Protein AF-A0A146L3D7-F1 (afdb_monomer)

Solvent-accessible surface area (backbone atoms only — not comparable to full-atom values): 12538 Å² total; per-residue (Å²): 137,86,84,82,80,81,79,82,79,81,80,80,75,77,79,78,69,80,59,59,41,45,72,49,54,56,50,56,47,41,48,50,40,47,76,72,67,46,58,75,95,46,38,30,42,53,38,38,43,19,44,72,60,30,64,29,16,21,40,31,68,50,73,70,43,99,85,65,38,37,24,30,5,30,74,41,49,42,20,70,51,34,17,34,76,81,8,55,73,58,73,42,48,43,72,59,26,24,14,59,61,52,65,60,39,51,56,37,51,54,51,52,26,50,57,32,22,75,75,68,76,46,24,62,71,73,41,82,57,26,72,87,70,34,68,64,91,29,64,77,48,45,60,92,44,86,65,78,68,88,78,82,79,82,88,86,81,82,88,82,94,73,95,73,85,81,80,82,84,77,81,82,77,93,73,70,80,81,74,72,82,84,65,85,90,61,91,76,84,69,76,70,68,67,61,66,72,59,72,77,76,122

InterPro domains:
  IPR001916 Glycoside hydrolase, family 22 [PF00062] (23-145)
  IPR001916 Glycoside hydrolase, family 22 [PR00135] (24-34)
  IPR001916 Glycoside hydrolase, family 22 [PR00135] (41-50)
  IPR001916 Glycoside hydrolase, family 22 [PR00135] (69-85)
  IPR001916 Glycoside hydrolase, family 22 [PR00135] (123-134)
  IPR001916 Glycoside hydrolase, family 22 [PS51348] (22-148)
  IPR001916 Glycoside hydrolase, family 22 [PTHR11407] (7-147)
  IPR001916 Glycoside hydrolase, family 22 [SM00263] (22-146)
  IPR019799 Glycoside hydrolase family 22 domain [PS00128] (90-108)
  IPR023346 Lysozyme-like domain superfamily [SSF53955] (21-145)

Sequence (202 aa):
MRRSLTVVLALWATVLAPALGRVMDHCDVASTLLRLGAPRNQVSVWVCIAKWESSYNTGAVGPPNSDGSRDHGLFQINDRYWCSPPGTGCGVSCRSLEGDDIAPQWKCAKRVYKATKLQVGNGFKAWTTYAPHCAGDTSSYVAGCRLSTSDDDVQSSNAITQDIPVPVYGQWTAYGPPVPFVYPWNRSHFWTIHQILLNKRK

pLDDT: mean 77.85, std 24.36, range [27.19, 98.81]

Foldseek 3Di:
DDDDDDDPPPPPPPPPDQQAKDADALLRQLQVCVVLPNDNVCSLLLSQQLCLQAVRIQQDWFDQFPVRWIFGGSNRHTCPDQADVVHPQLPHHRSVSRGHDCNSVSSRLVSQLVVVCVVPVGSSVLRPSCVVTRVDDRVVSCPPHCNDDPPPPDDDDDDDDDDDDDDDDDDDDPDDPPRPDSDPDDPPRPPGPVVVVVVVPD

Organism: Lygus hesperus (NCBI:txid30085)

Secondary structure (DSSP, 8-state):
----------------------BPPHHHHHHHHHHTT--HHHHHHHHHHHHHHHTTBTT-BPPPPTTS--EETTTTEETTTTSBTT--TTSSBGGGGSSS--HHHHHHHHHHHHHHHHHHS-GGGGSTTIIIIISS--GGGGTT-----TTSS-----------PPP------S-SPPPP------TT--SSSTTTSSTT--

Nearest PDB structures (foldseek):
  6ul3-assembly1_A  TM=9.289E-01  e=8.194E-10  Penaeus vannamei
  3cb7-assembly2_B  TM=8.978E-01  e=1.101E-09  unclassified
  1iiz-assembly1_A  TM=9.341E-01  e=1.987E-09  Antheraea mylitta
  2fbd-assembly1_A  TM=8.938E-01  e=3.381E-09  Musca domestica
  5xuw-assembly2_B  TM=8.883E-01  e=6.103E-09  Equus asinus

Mean predicted aligned error: 13.7 Å

Radius of gyration: 22.24 Å; Cα contacts (8 Å, |Δi|>4): 248; chains: 1; bounding box: 79×52×58 Å

Structure (mmCIF, N/CA/C/O backbone):
data_AF-A0A146L3D7-F1
#
_entry.id   AF-A0A146L3D7-F1
#
loop_
_atom_site.group_PDB
_atom_site.id
_atom_site.type_symbol
_atom_site.label_atom_id
_atom_site.label_alt_id
_atom_site.label_comp_id
_atom_site.label_asym_id
_atom_site.label_entity_id
_atom_site.label_seq_id
_atom_site.pdbx_PDB_ins_code
_atom_site.Cartn_x
_atom_site.Cartn_y
_atom_site.Cartn_z
_atom_site.occupancy
_atom_site.B_iso_or_equiv
_atom_site.auth_seq_id
_atom_site.auth_comp_id
_atom_site.auth_asym_id
_atom_site.auth_atom_id
_atom_site.pdbx_PDB_model_num
ATOM 1 N N . MET A 1 1 ? -56.862 -33.425 21.160 1.00 41.56 1 MET A N 1
ATOM 2 C CA . MET A 1 1 ? -55.912 -33.592 20.036 1.00 41.56 1 MET A CA 1
ATOM 3 C C . MET A 1 1 ? -54.988 -32.376 20.003 1.00 41.56 1 MET A C 1
ATOM 5 O O . MET A 1 1 ? -55.450 -31.291 19.681 1.00 41.56 1 MET A O 1
ATOM 9 N N . ARG A 1 2 ? -53.731 -32.513 20.451 1.00 52.34 2 ARG A N 1
ATOM 10 C CA . ARG A 1 2 ? -52.742 -31.419 20.493 1.00 52.34 2 ARG A CA 1
ATOM 11 C C . ARG A 1 2 ? -52.000 -31.371 19.155 1.00 52.34 2 ARG A C 1
ATOM 13 O O . ARG A 1 2 ? -51.317 -32.327 18.809 1.00 52.34 2 ARG A O 1
ATOM 20 N N . ARG A 1 3 ? -52.153 -30.279 18.403 1.00 56.41 3 ARG A N 1
ATOM 21 C CA . ARG A 1 3 ? -51.335 -29.986 17.219 1.00 56.41 3 ARG A CA 1
ATOM 22 C C . ARG A 1 3 ? -50.027 -29.360 17.702 1.00 56.41 3 ARG A C 1
ATOM 24 O O . ARG A 1 3 ? -50.002 -28.175 18.016 1.00 56.41 3 ARG A O 1
ATOM 31 N N . SER A 1 4 ? -48.972 -30.159 17.824 1.00 57.44 4 SER A N 1
ATOM 32 C CA . SER A 1 4 ? -47.628 -29.637 18.089 1.00 57.44 4 SER A CA 1
ATOM 33 C C . SER A 1 4 ? -47.076 -29.007 16.812 1.00 57.44 4 SER A C 1
ATOM 35 O O . SER A 1 4 ? -46.728 -29.717 15.874 1.0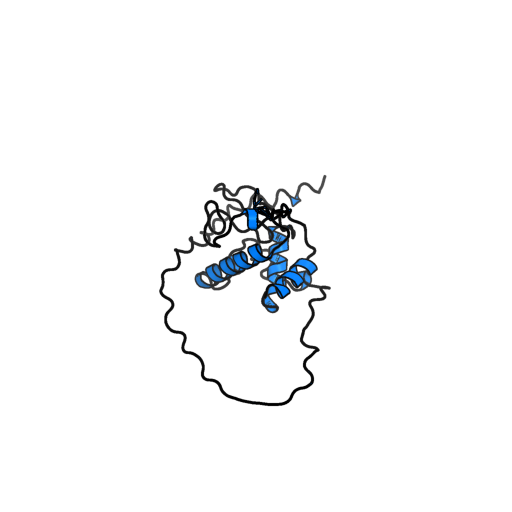0 57.44 4 SER A O 1
ATOM 37 N N . LEU A 1 5 ? -47.017 -27.674 16.775 1.00 59.84 5 LEU A N 1
ATOM 38 C CA . LEU A 1 5 ? -46.201 -26.929 15.818 1.00 59.84 5 LEU A CA 1
ATOM 39 C C . LEU A 1 5 ? -44.744 -26.974 16.289 1.00 59.84 5 LEU A C 1
ATOM 41 O O . LEU A 1 5 ? -44.366 -26.274 17.225 1.00 59.84 5 LEU A O 1
ATOM 45 N N . THR A 1 6 ? -43.918 -27.794 15.649 1.00 54.94 6 THR A N 1
ATOM 46 C CA . THR A 1 6 ? -42.460 -27.717 15.775 1.00 54.94 6 THR A CA 1
ATOM 47 C C . THR A 1 6 ? -41.948 -26.580 14.893 1.00 54.94 6 THR A C 1
ATOM 49 O O . THR A 1 6 ? -41.799 -26.720 13.683 1.00 54.94 6 THR A O 1
ATOM 52 N N . VAL A 1 7 ? -41.691 -25.426 15.508 1.00 59.38 7 VAL A N 1
ATOM 53 C CA . VAL A 1 7 ? -40.945 -24.322 14.893 1.00 59.38 7 VAL A CA 1
ATOM 54 C C . VAL A 1 7 ? -39.470 -24.730 14.844 1.00 59.38 7 VAL A C 1
ATOM 56 O O . VAL A 1 7 ? -38.793 -24.748 15.870 1.00 59.38 7 VAL A O 1
ATOM 59 N N . VAL A 1 8 ? -38.968 -25.096 13.663 1.00 62.47 8 VAL A N 1
ATOM 60 C CA . VAL A 1 8 ? -37.538 -25.367 13.444 1.00 62.47 8 VAL A CA 1
ATOM 61 C C . VAL A 1 8 ? -36.818 -24.025 13.287 1.00 62.47 8 VAL A C 1
ATOM 63 O O . VAL A 1 8 ? -36.724 -23.473 12.194 1.00 62.47 8 VAL A O 1
ATOM 66 N N . LEU A 1 9 ? -36.337 -23.469 14.400 1.00 59.34 9 LEU A N 1
ATOM 67 C CA . LEU A 1 9 ? -35.412 -22.333 14.410 1.00 59.34 9 LEU A CA 1
ATOM 68 C C . LEU A 1 9 ? -34.013 -22.829 14.014 1.00 59.34 9 LEU A C 1
ATOM 70 O O . LEU A 1 9 ? -33.226 -23.250 14.859 1.00 59.34 9 LEU A O 1
ATOM 74 N N . ALA A 1 10 ? -33.703 -22.796 12.719 1.00 62.50 10 ALA A N 1
ATOM 75 C CA . ALA A 1 10 ? -32.344 -23.005 12.229 1.00 62.50 10 ALA A CA 1
ATOM 76 C C . ALA A 1 10 ? -31.504 -21.739 12.486 1.00 62.50 10 ALA A C 1
ATOM 78 O O . ALA A 1 10 ? -31.469 -20.818 11.671 1.00 62.50 10 ALA A O 1
ATOM 79 N N . LEU A 1 11 ? -30.841 -21.684 13.644 1.00 60.62 11 LEU A N 1
ATOM 80 C CA . LEU A 1 11 ? -29.784 -20.714 13.942 1.00 60.62 11 LEU A CA 1
ATOM 81 C C . LEU A 1 11 ? -28.560 -21.032 13.070 1.00 60.62 11 LEU A C 1
ATOM 83 O O . LEU A 1 11 ? -27.713 -21.845 13.434 1.00 60.62 11 LEU A O 1
ATOM 87 N N . TRP A 1 12 ? -28.463 -20.388 11.907 1.00 65.56 12 TRP A N 1
ATOM 88 C CA . TRP A 1 12 ? -27.222 -20.340 11.135 1.00 65.56 12 TRP A CA 1
ATOM 89 C C . TRP A 1 12 ? -26.223 -19.443 11.870 1.00 65.56 12 TRP A C 1
ATOM 91 O O . TRP A 1 12 ? -26.150 -18.239 11.640 1.00 65.56 12 TRP A O 1
ATOM 101 N N . ALA A 1 13 ? -25.466 -20.025 12.798 1.00 63.09 13 ALA A N 1
ATOM 102 C CA . ALA A 1 13 ? -24.306 -19.371 13.378 1.00 63.09 13 ALA A CA 1
ATOM 103 C C . ALA A 1 13 ? -23.216 -19.283 12.298 1.00 63.09 13 ALA A C 1
ATOM 105 O O . ALA A 1 13 ? -22.464 -20.231 12.078 1.00 63.09 13 ALA A O 1
ATOM 106 N N . THR A 1 14 ? -23.138 -18.155 11.591 1.00 65.50 14 THR A N 1
ATOM 107 C CA . THR A 1 14 ? -21.966 -17.840 10.771 1.00 65.50 14 THR A CA 1
ATOM 108 C C . THR A 1 14 ? -20.776 -17.690 11.708 1.00 65.50 14 THR A C 1
ATOM 110 O O . THR A 1 14 ? -20.649 -16.683 12.406 1.00 65.50 14 THR A O 1
ATOM 113 N N . VAL A 1 15 ? -19.924 -18.712 11.751 1.00 60.56 15 VAL A N 1
ATOM 114 C CA . VAL A 1 15 ? -18.633 -18.657 12.434 1.00 60.56 15 VAL A CA 1
ATOM 115 C C . VAL A 1 15 ? -17.809 -17.580 11.737 1.00 60.56 15 VAL A C 1
ATOM 117 O O . VAL A 1 15 ? -17.278 -17.795 10.649 1.00 60.56 15 VAL A O 1
ATOM 120 N N . LEU A 1 16 ? -17.728 -16.399 12.347 1.00 62.09 16 LEU A N 1
ATOM 121 C CA . LEU A 1 16 ? -16.778 -15.376 11.939 1.00 62.09 16 LEU A CA 1
ATOM 122 C C . LEU A 1 16 ? -15.411 -15.835 12.448 1.00 62.09 16 LEU A C 1
ATOM 124 O O . LEU A 1 16 ? -15.009 -15.502 13.563 1.00 62.09 16 LEU A O 1
ATOM 128 N N . ALA A 1 17 ? -14.740 -16.685 11.669 1.00 58.56 17 ALA A N 1
ATOM 129 C CA . ALA A 1 17 ? -13.362 -17.046 11.952 1.00 58.56 17 ALA A CA 1
ATOM 130 C C . ALA A 1 17 ? -12.557 -15.741 12.062 1.00 58.56 17 ALA A C 1
ATOM 132 O O . ALA A 1 17 ? -12.694 -14.877 11.187 1.00 58.56 17 ALA A O 1
ATOM 133 N N . PRO A 1 18 ? -11.762 -15.544 13.128 1.00 56.34 18 PRO A N 1
ATOM 134 C CA . PRO A 1 18 ? -10.858 -14.413 13.167 1.00 56.34 18 PRO A CA 1
ATOM 135 C C . PRO A 1 18 ? -9.936 -14.535 11.953 1.00 56.34 18 PRO A C 1
ATOM 137 O O . PRO A 1 18 ? -9.178 -15.498 11.845 1.00 56.34 18 PRO A O 1
ATOM 140 N N . ALA A 1 19 ? -10.041 -13.584 11.024 1.00 64.44 19 ALA A N 1
ATOM 141 C CA . ALA A 1 19 ? -9.093 -13.442 9.934 1.00 64.44 19 ALA A CA 1
ATOM 142 C C . ALA A 1 19 ? -7.783 -12.950 10.554 1.00 64.44 19 ALA A C 1
ATOM 144 O O . ALA A 1 19 ? -7.537 -11.752 10.655 1.00 64.44 19 ALA A O 1
ATOM 145 N N . LEU A 1 20 ? -7.001 -13.889 11.083 1.00 82.38 20 LEU A N 1
ATOM 146 C CA . LEU A 1 20 ? -5.602 -13.654 11.407 1.00 82.38 20 LEU A CA 1
ATOM 147 C C . LEU A 1 20 ? -4.911 -13.260 10.101 1.00 82.38 20 LEU A C 1
ATOM 149 O O . LEU A 1 20 ? -5.304 -13.737 9.043 1.00 82.38 20 LEU A O 1
ATOM 153 N N . GLY A 1 21 ? -3.964 -12.332 10.159 1.00 90.75 21 GLY A N 1
ATOM 154 C CA . GLY A 1 21 ? -3.115 -12.041 9.013 1.00 90.75 21 GLY A CA 1
ATOM 155 C C . GLY A 1 21 ? -1.956 -13.031 8.917 1.00 90.75 21 GLY A C 1
ATOM 156 O O . GLY A 1 21 ? -1.519 -13.610 9.915 1.00 90.75 21 GLY A O 1
ATOM 157 N N . ARG A 1 22 ? -1.405 -13.156 7.713 1.00 95.94 22 ARG A N 1
ATOM 158 C CA . ARG A 1 22 ? -0.237 -13.978 7.373 1.00 95.94 22 ARG A CA 1
ATOM 159 C C . ARG A 1 22 ? 0.842 -13.179 6.660 1.00 95.94 22 ARG A C 1
ATOM 161 O O . ARG A 1 22 ? 0.571 -12.145 6.046 1.00 95.94 22 ARG A O 1
ATOM 168 N N . VAL A 1 23 ? 2.054 -13.724 6.656 1.00 97.94 23 VAL A N 1
ATOM 169 C CA . VAL A 1 23 ? 3.146 -13.267 5.788 1.00 97.94 23 VAL A CA 1
ATOM 170 C C . VAL A 1 23 ? 3.070 -14.023 4.465 1.00 97.94 23 VAL A C 1
ATOM 172 O O . VAL A 1 23 ? 3.115 -15.252 4.446 1.00 97.94 23 VAL A O 1
ATOM 175 N N . MET A 1 24 ? 2.922 -13.290 3.367 1.00 97.50 24 MET A N 1
ATOM 176 C CA . MET A 1 24 ? 2.927 -13.840 2.012 1.00 97.50 24 MET A CA 1
ATOM 177 C C . MET A 1 24 ? 4.354 -13.877 1.456 1.00 97.50 24 MET A C 1
ATOM 179 O O . MET A 1 24 ? 5.177 -13.028 1.795 1.00 97.50 24 MET A O 1
ATOM 183 N N . ASP A 1 25 ? 4.645 -14.816 0.559 1.00 97.31 25 ASP A N 1
ATOM 184 C CA . ASP A 1 25 ? 5.811 -14.675 -0.315 1.00 97.31 25 ASP A CA 1
ATOM 185 C C . ASP A 1 25 ? 5.533 -13.651 -1.438 1.00 97.31 25 ASP A C 1
ATOM 187 O O . ASP A 1 25 ? 4.380 -13.357 -1.769 1.00 97.31 25 ASP A O 1
ATOM 191 N N . HIS A 1 26 ? 6.580 -13.097 -2.050 1.00 98.12 26 HIS A N 1
ATOM 192 C CA . HIS A 1 26 ? 6.444 -12.094 -3.107 1.00 98.12 26 HIS A CA 1
ATOM 193 C C . HIS A 1 26 ? 5.648 -12.608 -4.325 1.00 98.12 26 HIS A C 1
ATOM 195 O O . HIS A 1 26 ? 4.850 -11.856 -4.897 1.00 98.12 26 HIS A O 1
ATOM 201 N N . CYS A 1 27 ? 5.765 -13.893 -4.682 1.00 98.44 27 CYS A N 1
ATOM 202 C CA . CYS A 1 27 ? 4.977 -14.474 -5.772 1.00 98.44 27 CYS A CA 1
ATOM 203 C C . CYS A 1 27 ? 3.504 -14.699 -5.408 1.00 98.44 27 CYS A C 1
ATOM 205 O O . CYS A 1 27 ? 2.625 -14.566 -6.270 1.00 98.44 27 CYS A O 1
ATOM 207 N N . ASP A 1 28 ? 3.201 -14.965 -4.137 1.00 97.94 28 ASP A N 1
ATOM 208 C CA . ASP A 1 28 ? 1.822 -15.016 -3.648 1.00 97.94 28 ASP A CA 1
ATOM 209 C C . ASP A 1 28 ? 1.160 -13.642 -3.757 1.00 97.94 28 ASP A C 1
ATOM 211 O O . ASP A 1 28 ? 0.008 -13.544 -4.190 1.00 97.94 28 ASP A O 1
ATOM 215 N N . VAL A 1 29 ? 1.882 -12.573 -3.398 1.00 98.44 29 VAL A N 1
ATOM 216 C CA . VAL A 1 29 ? 1.378 -11.197 -3.526 1.00 98.44 29 VAL A CA 1
ATOM 217 C C . VAL A 1 29 ? 1.110 -10.889 -4.995 1.00 98.44 29 VAL A C 1
ATOM 219 O O . VAL A 1 29 ? 0.003 -10.482 -5.348 1.00 98.44 29 VAL A O 1
ATOM 222 N N . ALA A 1 30 ? 2.088 -11.146 -5.865 1.00 98.50 30 ALA A N 1
ATOM 223 C CA . ALA A 1 30 ? 1.990 -10.866 -7.292 1.00 98.50 30 ALA A CA 1
ATOM 224 C C . ALA A 1 30 ? 0.814 -11.602 -7.961 1.00 98.50 30 ALA A C 1
ATOM 226 O O . ALA A 1 30 ? -0.012 -10.984 -8.638 1.00 98.50 30 ALA A O 1
ATOM 227 N N . SER A 1 31 ? 0.698 -12.915 -7.738 1.00 97.81 31 SER A N 1
ATOM 228 C CA . SER A 1 31 ? -0.381 -13.729 -8.312 1.00 97.81 31 SER A CA 1
ATOM 229 C C . SER A 1 31 ? -1.756 -13.343 -7.763 1.00 97.81 31 SER A C 1
ATOM 231 O O . SER A 1 31 ? -2.730 -13.275 -8.515 1.00 97.81 31 SER A O 1
ATOM 233 N N . THR A 1 32 ? -1.853 -13.027 -6.469 1.00 97.81 32 THR A N 1
ATOM 234 C CA . THR A 1 32 ? -3.114 -12.592 -5.855 1.00 97.81 32 THR A CA 1
ATOM 235 C C . THR A 1 32 ? -3.551 -11.232 -6.384 1.00 97.81 32 THR A C 1
ATOM 237 O O . THR A 1 32 ? -4.721 -11.064 -6.720 1.00 97.81 32 THR A O 1
ATOM 240 N N . LEU A 1 33 ? -2.627 -10.284 -6.551 1.00 98.31 33 LEU A N 1
ATOM 241 C CA . LEU A 1 33 ? -2.920 -8.985 -7.154 1.00 98.31 33 LEU A CA 1
ATOM 242 C C . LEU A 1 33 ? -3.464 -9.113 -8.579 1.00 98.31 33 LEU A C 1
ATOM 244 O O . LEU A 1 33 ? -4.454 -8.461 -8.910 1.00 98.31 33 LEU A O 1
ATOM 248 N N . LEU A 1 34 ? -2.871 -9.982 -9.402 1.00 97.62 34 LEU A N 1
ATOM 249 C CA . LEU A 1 34 ? -3.379 -10.262 -10.747 1.00 97.62 34 LEU A CA 1
ATOM 250 C C . LEU A 1 34 ? -4.797 -10.836 -10.719 1.00 97.62 34 LEU A C 1
ATOM 252 O O . LEU A 1 34 ? -5.666 -10.328 -11.426 1.00 97.62 34 LEU A O 1
ATOM 256 N N . ARG A 1 35 ? -5.063 -11.826 -9.855 1.00 97.50 35 ARG A N 1
ATOM 257 C CA . ARG A 1 35 ? -6.417 -12.384 -9.667 1.00 97.50 35 ARG A CA 1
ATOM 258 C C . ARG A 1 35 ? -7.432 -11.326 -9.233 1.00 97.50 35 ARG A C 1
ATOM 260 O O . ARG A 1 35 ? -8.593 -11.393 -9.617 1.00 97.50 35 ARG A O 1
ATOM 267 N N . LEU A 1 36 ? -6.994 -10.327 -8.468 1.00 97.38 36 LEU A N 1
ATOM 268 C CA . LEU A 1 36 ? -7.815 -9.199 -8.021 1.00 97.38 36 LEU A CA 1
ATOM 269 C C . LEU A 1 36 ? -7.853 -8.020 -9.022 1.00 97.38 36 LEU A C 1
ATOM 271 O O . LEU A 1 36 ? -8.326 -6.920 -8.687 1.00 97.38 36 LEU A O 1
ATOM 275 N N . GLY A 1 37 ? -7.354 -8.223 -10.245 1.00 97.12 37 GLY A N 1
ATOM 276 C CA . GLY A 1 37 ? -7.436 -7.271 -11.353 1.00 97.12 37 GLY A CA 1
ATOM 277 C C . GLY A 1 37 ? -6.419 -6.130 -11.296 1.00 97.12 37 GLY A C 1
ATOM 278 O O . GLY A 1 37 ? -6.725 -5.017 -11.727 1.00 97.12 37 GLY A O 1
ATOM 279 N N . ALA A 1 38 ? -5.235 -6.353 -10.720 1.00 97.44 38 ALA A N 1
ATOM 280 C CA . ALA A 1 38 ? -4.131 -5.406 -10.836 1.00 97.44 38 ALA A CA 1
ATOM 281 C C . ALA A 1 38 ? -3.610 -5.329 -12.281 1.00 97.44 38 ALA A C 1
ATOM 283 O O . ALA A 1 38 ? -3.418 -6.372 -12.909 1.00 97.44 38 ALA A O 1
ATOM 284 N N . PRO A 1 39 ? -3.340 -4.121 -12.819 1.00 97.38 39 PRO A N 1
ATOM 285 C CA . PRO A 1 39 ? -2.697 -3.989 -14.121 1.00 97.38 39 PRO A CA 1
ATOM 286 C C . PRO A 1 39 ? -1.336 -4.688 -14.110 1.00 97.38 39 PRO A C 1
ATOM 288 O O . PRO A 1 39 ? -0.510 -4.394 -13.243 1.00 97.38 39 PRO A O 1
ATOM 291 N N . ARG A 1 40 ? -1.084 -5.587 -15.072 1.00 95.38 40 ARG A N 1
ATOM 292 C CA . ARG A 1 40 ? 0.159 -6.383 -15.143 1.00 95.38 40 ARG A CA 1
ATOM 293 C C . ARG A 1 40 ? 1.416 -5.519 -15.039 1.00 95.38 40 ARG A C 1
ATOM 295 O O . ARG A 1 40 ? 2.307 -5.831 -14.258 1.00 95.38 40 ARG A O 1
ATOM 302 N N . ASN A 1 41 ? 1.439 -4.387 -15.742 1.00 96.31 41 ASN A N 1
ATOM 303 C CA . ASN A 1 41 ? 2.554 -3.435 -15.747 1.00 96.31 41 ASN A CA 1
ATOM 304 C C . ASN A 1 41 ? 2.774 -2.686 -14.417 1.00 96.31 41 ASN A C 1
ATOM 306 O O . ASN A 1 41 ? 3.736 -1.937 -14.296 1.00 96.31 41 ASN A O 1
ATOM 310 N N . GLN A 1 42 ? 1.885 -2.841 -13.435 1.00 98.12 42 GLN A N 1
ATOM 311 C CA . GLN A 1 42 ? 2.000 -2.228 -12.111 1.00 98.12 42 GLN A CA 1
ATOM 312 C C . GLN A 1 42 ? 2.319 -3.241 -11.010 1.00 98.12 42 GLN A C 1
ATOM 314 O O . GLN A 1 42 ? 2.667 -2.831 -9.905 1.00 98.12 42 GLN A O 1
ATOM 319 N N . VAL A 1 43 ? 2.182 -4.545 -11.272 1.00 98.50 43 VAL A N 1
ATOM 320 C CA . VAL A 1 43 ? 2.276 -5.578 -10.229 1.00 98.50 43 VAL A CA 1
ATOM 321 C C . VAL A 1 43 ? 3.626 -5.548 -9.530 1.00 98.50 43 VAL A C 1
ATOM 323 O O . VAL A 1 43 ? 3.662 -5.575 -8.307 1.00 98.50 43 VAL A O 1
ATOM 326 N N . SER A 1 44 ? 4.723 -5.418 -10.272 1.00 98.62 44 SER A N 1
ATOM 327 C CA . SER A 1 44 ? 6.064 -5.357 -9.686 1.00 98.62 44 SER A CA 1
ATOM 328 C C . SER A 1 44 ? 6.234 -4.182 -8.714 1.00 98.62 44 SER A C 1
ATOM 330 O O . SER A 1 44 ? 6.810 -4.347 -7.640 1.00 98.62 44 SER A O 1
ATOM 332 N N . VAL A 1 45 ? 5.652 -3.020 -9.030 1.00 98.81 45 VAL A N 1
ATOM 333 C CA . VAL A 1 45 ? 5.662 -1.837 -8.155 1.00 98.81 45 VAL A CA 1
ATOM 334 C C . VAL A 1 45 ? 4.820 -2.075 -6.903 1.00 98.81 45 VAL A C 1
ATOM 336 O O . VAL A 1 45 ? 5.261 -1.761 -5.801 1.00 98.81 45 VAL A O 1
ATOM 339 N N . TRP A 1 46 ? 3.634 -2.671 -7.043 1.00 98.75 46 TRP A N 1
ATOM 340 C CA . TRP A 1 46 ? 2.781 -3.008 -5.900 1.00 98.75 46 TRP A CA 1
ATOM 341 C C . TRP A 1 46 ? 3.420 -4.038 -4.967 1.00 98.75 46 TRP A C 1
ATOM 343 O O . TRP A 1 46 ? 3.315 -3.899 -3.749 1.00 98.75 46 TRP A O 1
ATOM 353 N N . VAL A 1 47 ? 4.106 -5.041 -5.520 1.00 98.81 47 VAL A N 1
ATOM 354 C CA . VAL A 1 47 ? 4.867 -6.021 -4.734 1.00 98.81 47 VAL A CA 1
ATOM 355 C C . VAL A 1 47 ? 6.037 -5.325 -4.032 1.00 98.81 47 VAL A C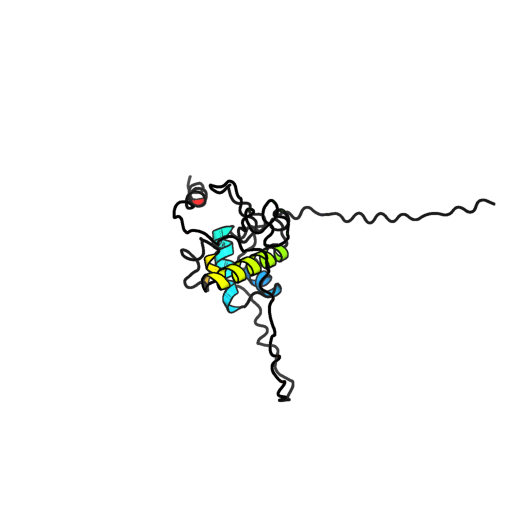 1
ATOM 357 O O . VAL A 1 47 ? 6.231 -5.537 -2.839 1.00 98.81 47 VAL A O 1
ATOM 360 N N . CYS A 1 48 ? 6.755 -4.420 -4.705 1.00 98.81 48 CYS A N 1
ATOM 361 C CA . CYS A 1 48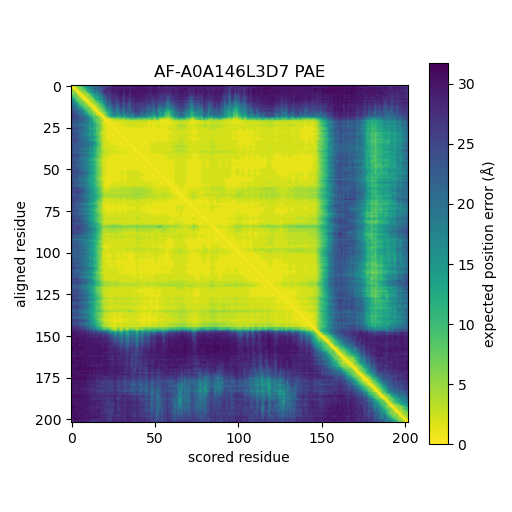 ? 7.783 -3.602 -4.059 1.00 98.81 48 CYS A CA 1
ATOM 362 C C . CYS A 1 48 ? 7.225 -2.790 -2.880 1.00 98.81 48 CYS A C 1
ATOM 364 O O . CYS A 1 48 ? 7.773 -2.848 -1.783 1.00 98.81 48 CYS A O 1
ATOM 366 N N . ILE A 1 49 ? 6.100 -2.095 -3.059 1.00 98.69 49 ILE A N 1
ATOM 367 C CA . ILE A 1 49 ? 5.454 -1.337 -1.976 1.00 98.69 49 ILE A CA 1
ATOM 368 C C . ILE A 1 49 ? 5.102 -2.270 -0.812 1.00 98.69 49 ILE A C 1
ATOM 370 O O . ILE A 1 49 ? 5.494 -2.006 0.319 1.00 98.69 49 ILE A O 1
ATOM 374 N N . ALA A 1 50 ? 4.460 -3.411 -1.074 1.00 98.75 50 ALA A N 1
ATOM 375 C CA . ALA A 1 50 ? 4.126 -4.380 -0.029 1.00 98.75 50 ALA A CA 1
ATOM 376 C C . ALA A 1 50 ? 5.362 -4.887 0.745 1.00 98.75 50 ALA A C 1
ATOM 378 O O . ALA A 1 50 ? 5.285 -5.136 1.951 1.00 98.75 50 ALA A O 1
ATOM 379 N N . LYS A 1 51 ? 6.524 -5.009 0.084 1.00 98.56 51 LYS A N 1
ATOM 380 C CA . LYS A 1 51 ? 7.784 -5.370 0.751 1.00 98.56 51 LYS A CA 1
ATOM 381 C C . LYS A 1 51 ? 8.202 -4.317 1.769 1.00 98.56 51 LYS A C 1
ATOM 383 O O . LYS A 1 51 ? 8.535 -4.672 2.899 1.00 98.56 51 LYS A O 1
ATOM 388 N N . TRP A 1 52 ? 8.236 -3.057 1.351 1.00 98.12 52 TRP A N 1
ATOM 389 C CA . TRP A 1 52 ? 8.800 -1.968 2.150 1.00 98.12 52 TRP A CA 1
ATOM 390 C C . TRP A 1 52 ? 7.830 -1.411 3.185 1.00 98.12 52 TRP A C 1
ATOM 392 O O . TRP A 1 52 ? 8.280 -0.917 4.213 1.00 98.12 52 TRP A O 1
ATOM 402 N N . GLU A 1 53 ? 6.529 -1.551 2.952 1.00 97.56 53 GLU A N 1
ATOM 403 C CA . GLU A 1 53 ? 5.494 -1.137 3.896 1.00 97.56 53 GLU A CA 1
ATOM 404 C C . GLU A 1 53 ? 5.295 -2.161 5.022 1.00 97.56 53 GLU A C 1
ATOM 406 O O . GLU A 1 53 ? 5.253 -1.804 6.195 1.00 97.56 53 GLU A O 1
ATOM 411 N N . SER A 1 54 ? 5.196 -3.454 4.698 1.00 97.94 54 SER A N 1
ATOM 412 C CA . SER A 1 54 ? 4.749 -4.468 5.671 1.00 97.94 54 SER A CA 1
ATOM 413 C C . SER A 1 54 ? 5.603 -5.731 5.719 1.00 97.94 54 SER A C 1
ATOM 415 O O . SER A 1 54 ? 5.289 -6.656 6.468 1.00 97.94 54 SER A O 1
ATOM 417 N N . SER A 1 55 ? 6.674 -5.823 4.923 1.00 98.12 55 SER A N 1
ATOM 418 C CA . SER A 1 55 ? 7.397 -7.087 4.707 1.00 98.12 55 SER A CA 1
ATOM 419 C C . SER A 1 55 ? 6.465 -8.230 4.284 1.00 98.12 55 SER A C 1
ATOM 421 O O . SER A 1 55 ? 6.641 -9.365 4.724 1.00 98.12 55 SER A O 1
ATOM 423 N N . TYR A 1 56 ? 5.480 -7.916 3.435 1.00 98.56 56 TYR A N 1
ATOM 424 C CA . TYR A 1 56 ? 4.442 -8.835 2.954 1.00 98.56 56 TYR A CA 1
ATOM 425 C C . TYR A 1 56 ? 3.489 -9.383 4.030 1.00 98.56 56 TYR A C 1
ATOM 427 O O . TYR A 1 56 ? 2.782 -10.366 3.791 1.00 98.56 56 TYR A O 1
ATOM 435 N N . ASN A 1 57 ? 3.451 -8.774 5.215 1.00 98.31 57 ASN A N 1
ATOM 436 C CA . ASN A 1 57 ? 2.542 -9.171 6.282 1.00 98.31 57 ASN A CA 1
ATOM 437 C C . ASN A 1 57 ? 1.159 -8.523 6.098 1.00 98.31 57 ASN A C 1
ATOM 439 O O . ASN A 1 57 ? 0.982 -7.319 6.277 1.00 98.31 57 ASN A O 1
ATOM 443 N N . THR A 1 58 ? 0.164 -9.346 5.782 1.00 98.25 58 THR A N 1
ATOM 444 C CA . THR A 1 58 ? -1.232 -8.938 5.541 1.00 98.25 58 THR A CA 1
ATOM 445 C C . THR A 1 58 ? -1.965 -8.464 6.795 1.00 98.25 58 THR A C 1
ATOM 447 O O . THR A 1 58 ? -2.932 -7.720 6.667 1.00 98.25 58 THR A O 1
ATOM 450 N N . GLY A 1 59 ? -1.479 -8.835 7.984 1.00 97.50 59 GLY A N 1
ATOM 451 C CA . GLY A 1 59 ? -1.980 -8.372 9.282 1.00 97.50 59 GLY A CA 1
ATOM 452 C C . GLY A 1 59 ? -1.082 -7.349 9.965 1.00 97.50 59 GLY A C 1
ATOM 453 O O . GLY A 1 59 ? -1.174 -7.170 11.178 1.00 97.50 59 GLY A O 1
ATOM 454 N N . ALA A 1 60 ? -0.167 -6.715 9.227 1.00 97.44 60 ALA A N 1
ATOM 455 C CA . ALA A 1 60 ? 0.703 -5.697 9.796 1.00 97.44 60 ALA A CA 1
ATOM 456 C C . ALA A 1 60 ? -0.111 -4.510 10.320 1.00 97.44 60 ALA A C 1
ATOM 458 O O . ALA A 1 60 ? -0.927 -3.940 9.600 1.00 97.44 60 ALA A O 1
ATOM 459 N N . VAL A 1 61 ? 0.173 -4.090 11.550 1.00 97.25 61 VAL A N 1
ATOM 460 C CA . VAL A 1 61 ? -0.260 -2.790 12.059 1.00 97.25 61 VAL A CA 1
ATOM 461 C C . VAL A 1 61 ? 0.984 -2.010 12.435 1.00 97.25 61 VAL A C 1
ATOM 463 O O . VAL A 1 61 ? 1.768 -2.450 13.282 1.00 97.25 61 VAL A O 1
ATOM 466 N N . GLY A 1 62 ? 1.164 -0.873 11.776 1.00 90.06 62 GLY A N 1
ATOM 467 C CA . GLY A 1 62 ? 2.291 0.009 11.984 1.00 90.06 62 GLY A CA 1
ATOM 468 C C . GLY A 1 62 ? 2.340 0.556 13.414 1.00 90.06 62 GLY A C 1
ATOM 469 O O . GLY A 1 62 ? 1.336 0.573 14.143 1.00 90.06 62 GLY A O 1
ATOM 470 N N . PRO A 1 63 ? 3.522 1.010 13.853 1.00 91.56 63 PRO A N 1
ATOM 471 C CA . PRO A 1 63 ? 3.623 1.801 15.067 1.00 91.56 63 PRO A CA 1
ATOM 472 C C . PRO A 1 63 ? 2.776 3.081 14.935 1.00 91.56 63 PRO A C 1
ATOM 474 O O . PRO A 1 63 ? 2.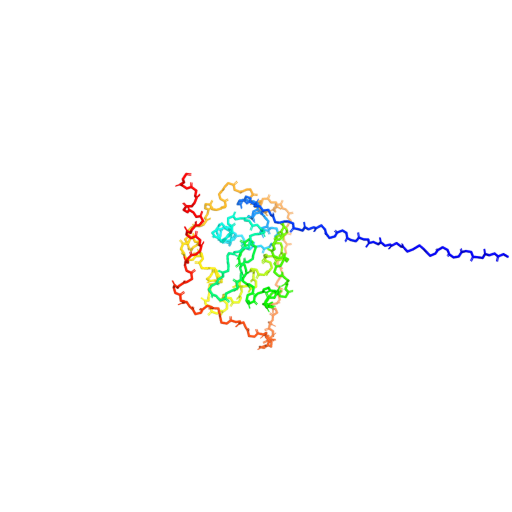503 3.519 13.820 1.00 91.56 63 PRO A O 1
ATOM 477 N N . PRO A 1 64 ? 2.371 3.707 16.053 1.00 91.06 64 PRO A N 1
ATOM 478 C CA . PRO A 1 64 ? 1.695 4.995 15.992 1.00 91.06 64 PRO A CA 1
ATOM 479 C C . PRO A 1 64 ? 2.547 6.032 15.252 1.00 91.06 64 PRO A C 1
ATOM 481 O O . PRO A 1 64 ? 3.743 6.180 15.523 1.00 91.06 64 PRO A O 1
ATOM 484 N N . ASN A 1 65 ? 1.912 6.760 14.345 1.00 87.31 65 ASN A N 1
ATOM 485 C CA . ASN A 1 65 ? 2.465 7.938 13.701 1.00 87.31 65 ASN A CA 1
ATOM 486 C C . ASN A 1 65 ? 2.534 9.111 14.691 1.00 87.31 65 ASN A C 1
ATOM 488 O O . ASN A 1 65 ? 1.988 9.066 15.795 1.00 87.31 65 ASN A O 1
ATOM 492 N N . SER A 1 66 ? 3.202 10.194 14.292 1.00 87.75 66 SER A N 1
ATOM 493 C CA . SER A 1 66 ? 3.371 11.402 15.119 1.00 87.75 66 SER A CA 1
ATOM 494 C C . SER A 1 66 ? 2.049 12.052 15.544 1.00 87.75 66 SER A C 1
ATOM 496 O O . SER A 1 66 ? 1.994 12.725 16.569 1.00 87.75 66 SER A O 1
ATOM 498 N N . ASP A 1 67 ? 0.988 11.843 14.771 1.00 84.81 67 ASP A N 1
ATOM 499 C CA . ASP A 1 67 ? -0.370 12.316 15.032 1.00 84.81 67 ASP A CA 1
ATOM 500 C C . ASP A 1 67 ? -1.254 11.280 15.751 1.00 84.81 67 ASP A C 1
ATOM 502 O O . ASP A 1 67 ? -2.448 11.511 15.928 1.00 84.81 67 ASP A O 1
ATOM 506 N N . GLY A 1 68 ? -0.682 10.140 16.152 1.00 93.00 68 GLY A N 1
ATOM 507 C CA . GLY A 1 68 ? -1.380 9.031 16.800 1.00 93.00 68 GLY A CA 1
ATOM 508 C C . GLY A 1 68 ? -2.121 8.087 15.848 1.00 93.00 68 GLY A C 1
ATOM 509 O O . GLY A 1 68 ? -2.605 7.057 16.316 1.00 93.00 68 GLY A O 1
ATOM 510 N N . SER A 1 69 ? -2.185 8.395 14.545 1.00 93.62 69 SER A N 1
ATOM 511 C CA . SER A 1 69 ? -2.760 7.497 13.532 1.00 93.62 69 SER A CA 1
ATOM 512 C C . SER A 1 69 ? -1.936 6.220 13.381 1.00 93.62 69 SER A C 1
ATOM 514 O O . SER A 1 69 ? -0.762 6.172 13.764 1.00 93.62 69 SER A O 1
ATOM 516 N N . ARG A 1 70 ? -2.525 5.181 12.802 1.00 95.88 70 ARG A N 1
ATOM 517 C CA . ARG A 1 70 ? -1.850 3.920 12.481 1.00 95.88 70 ARG A CA 1
ATOM 518 C C . ARG A 1 70 ? -2.076 3.517 11.036 1.00 95.88 70 ARG A C 1
ATOM 520 O O . ARG A 1 70 ? -3.036 3.926 10.389 1.00 95.88 70 ARG A O 1
ATOM 527 N N . ASP A 1 71 ? -1.162 2.690 10.546 1.00 96.75 71 ASP A N 1
ATOM 528 C CA . ASP A 1 71 ? -1.181 2.161 9.190 1.00 96.75 71 ASP A CA 1
ATOM 529 C C . ASP A 1 71 ? -1.449 0.650 9.203 1.00 96.75 71 ASP A C 1
ATOM 531 O O . ASP A 1 71 ? -0.889 -0.091 10.014 1.00 96.75 71 ASP A O 1
ATOM 535 N N . HIS A 1 72 ? -2.336 0.187 8.320 1.00 97.81 72 HIS A N 1
ATOM 536 C CA . HIS A 1 72 ? -2.940 -1.143 8.416 1.00 97.81 72 HIS A CA 1
ATOM 537 C C . HIS A 1 72 ? -2.723 -1.994 7.162 1.00 97.81 72 HIS A C 1
ATOM 539 O O . HIS A 1 72 ? -2.875 -1.534 6.024 1.00 97.81 72 HIS A O 1
ATOM 545 N N . GLY A 1 73 ? -2.423 -3.268 7.389 1.00 98.12 73 GLY A N 1
ATOM 546 C CA . GLY A 1 73 ? -2.339 -4.310 6.380 1.00 98.12 73 GLY A CA 1
ATOM 547 C C . GLY A 1 73 ? -1.099 -4.258 5.496 1.00 98.12 73 GLY A C 1
ATOM 548 O O . GLY A 1 73 ? -0.140 -3.514 5.726 1.00 98.12 73 GLY A O 1
ATOM 549 N N . LEU A 1 74 ? -1.172 -5.044 4.424 1.00 98.56 74 LEU A N 1
ATOM 550 C CA . LEU A 1 74 ? -0.149 -5.264 3.406 1.00 98.56 74 LEU A CA 1
ATOM 551 C C . LEU A 1 74 ? 0.373 -3.959 2.789 1.00 98.56 74 LEU A C 1
ATOM 553 O O . LEU A 1 74 ? 1.562 -3.857 2.491 1.00 98.56 74 LEU A O 1
ATOM 557 N N . PHE A 1 75 ? -0.513 -2.975 2.606 1.00 98.50 75 PHE A N 1
ATOM 558 C CA . PHE A 1 75 ? -0.217 -1.684 1.972 1.00 98.50 75 PHE A CA 1
ATOM 559 C C . PHE A 1 75 ? -0.140 -0.511 2.956 1.00 98.50 75 PHE A C 1
ATOM 561 O O . PHE A 1 75 ? -0.137 0.627 2.489 1.00 98.50 75 PHE A O 1
ATOM 568 N N . GLN A 1 76 ? -0.135 -0.777 4.272 1.00 98.38 76 GLN A N 1
ATOM 569 C CA . GLN A 1 76 ? -0.041 0.241 5.331 1.00 98.38 76 GLN A CA 1
ATOM 570 C C . GLN A 1 76 ? -1.008 1.420 5.099 1.00 98.38 76 GLN A C 1
ATOM 572 O O . GLN A 1 76 ? -0.633 2.581 4.966 1.00 98.38 76 GLN A O 1
ATOM 577 N N . ILE A 1 77 ? -2.300 1.099 5.002 1.00 97.56 77 ILE A N 1
ATOM 578 C CA . ILE A 1 77 ? -3.372 2.073 4.787 1.00 97.56 77 ILE A CA 1
ATOM 579 C C . ILE A 1 77 ? -3.665 2.820 6.093 1.00 97.56 77 ILE A C 1
ATOM 581 O O . ILE A 1 77 ? -4.032 2.196 7.084 1.00 97.56 77 ILE A O 1
ATOM 585 N N . ASN A 1 78 ? -3.561 4.147 6.062 1.00 96.75 78 ASN A N 1
ATOM 586 C CA . ASN A 1 78 ? -3.688 4.997 7.244 1.00 96.75 78 ASN A CA 1
ATOM 587 C C . ASN A 1 78 ? -5.140 5.165 7.754 1.00 96.75 78 ASN A C 1
ATOM 589 O O . ASN A 1 78 ? -6.043 5.541 6.987 1.00 96.75 78 ASN A O 1
ATOM 593 N N . ASP A 1 79 ? -5.353 4.950 9.055 1.00 96.06 79 ASP A N 1
ATOM 594 C CA . ASP A 1 79 ? -6.652 5.050 9.742 1.00 96.06 79 ASP A CA 1
ATOM 595 C C . ASP A 1 79 ? -7.184 6.479 9.891 1.00 96.06 79 ASP A C 1
ATOM 597 O O . ASP A 1 79 ? -8.391 6.678 10.024 1.00 96.06 79 ASP A O 1
ATOM 601 N N . ARG A 1 80 ? -6.341 7.507 9.765 1.00 94.69 80 ARG A N 1
ATOM 602 C CA . ARG A 1 80 ? -6.785 8.907 9.827 1.00 94.69 80 ARG A CA 1
ATOM 603 C C . ARG A 1 80 ? -7.726 9.261 8.682 1.00 94.69 80 ARG A C 1
ATOM 605 O O . ARG A 1 80 ? -8.595 10.117 8.840 1.00 94.69 80 ARG A O 1
ATOM 612 N N . TYR A 1 81 ? -7.541 8.634 7.521 1.00 92.50 81 TYR A N 1
ATOM 613 C CA . TYR A 1 81 ? -8.203 9.039 6.280 1.00 92.50 81 TYR A CA 1
ATOM 614 C C . TYR A 1 81 ? -9.033 7.927 5.644 1.00 92.50 81 TYR A C 1
ATOM 616 O O . TYR A 1 81 ? -10.138 8.183 5.156 1.00 92.50 81 TYR A O 1
ATOM 624 N N . TRP A 1 82 ? -8.524 6.694 5.624 1.00 96.12 82 TRP A N 1
ATOM 625 C CA . TRP A 1 82 ? -9.010 5.676 4.693 1.00 96.12 82 TRP A CA 1
ATOM 626 C C . TRP A 1 82 ? -9.908 4.625 5.338 1.00 96.12 82 TRP A C 1
ATOM 628 O O . TRP A 1 82 ? -10.937 4.288 4.754 1.00 96.12 82 TRP A O 1
ATOM 638 N N . CYS A 1 83 ? -9.569 4.123 6.522 1.00 97.19 83 CYS A N 1
ATOM 639 C CA . CYS A 1 83 ? -10.353 3.101 7.217 1.00 97.19 83 CYS A CA 1
ATOM 640 C C . CYS A 1 83 ? -10.868 3.609 8.562 1.00 97.19 83 CYS A C 1
ATOM 642 O O . CYS A 1 83 ? -10.278 4.505 9.154 1.00 97.19 83 CYS A O 1
ATOM 644 N N . SER A 1 84 ? -11.980 3.047 9.032 1.00 95.81 84 SER A N 1
ATOM 645 C CA . SER A 1 84 ? -12.628 3.513 10.255 1.00 95.81 84 SER A CA 1
ATOM 646 C C . SER A 1 84 ? -12.185 2.718 11.484 1.00 95.81 84 SER A C 1
ATOM 648 O O . SER A 1 84 ? -12.116 1.482 11.390 1.00 95.81 84 SER A O 1
ATOM 650 N N . PRO A 1 85 ? -12.064 3.365 12.657 1.00 92.94 85 PRO A N 1
ATOM 651 C CA . PRO A 1 85 ? -12.142 4.815 12.910 1.00 92.94 85 PRO A CA 1
ATOM 652 C C . PRO A 1 85 ? -10.764 5.529 12.863 1.00 92.94 85 PRO A C 1
ATOM 654 O O . PRO A 1 85 ? -9.764 4.873 13.125 1.00 92.94 85 PRO A O 1
ATOM 657 N N . PRO A 1 86 ? -10.705 6.865 12.645 1.00 93.88 86 PRO A N 1
ATOM 658 C CA . PRO A 1 86 ? -11.816 7.742 12.257 1.00 93.88 86 PRO A CA 1
ATOM 659 C C . PRO A 1 86 ? -12.028 7.839 10.736 1.00 93.88 86 PRO A C 1
ATOM 661 O O . PRO A 1 86 ? -13.036 8.394 10.300 1.00 93.88 86 PRO A O 1
ATOM 664 N N . GLY A 1 87 ? -11.099 7.334 9.926 1.00 91.62 87 GLY A N 1
ATOM 665 C CA . GLY A 1 87 ? -11.124 7.449 8.475 1.00 91.62 87 GLY A CA 1
ATOM 666 C C . GLY A 1 87 ? -12.351 6.802 7.838 1.00 91.62 87 GLY A C 1
ATOM 667 O O . GLY A 1 87 ? -12.927 5.836 8.329 1.00 91.62 87 GLY A O 1
ATOM 668 N N . THR A 1 88 ? -12.776 7.339 6.701 1.00 94.75 88 THR A N 1
ATOM 669 C CA . THR A 1 88 ? -13.958 6.838 5.973 1.00 94.75 88 THR A CA 1
ATOM 670 C C . THR A 1 88 ? -13.716 6.709 4.474 1.00 94.75 88 THR A C 1
ATOM 672 O O . THR A 1 88 ? -14.589 6.235 3.745 1.00 94.75 88 THR A O 1
ATOM 675 N N . GLY A 1 89 ? -12.519 7.067 3.996 1.00 92.00 89 GLY A N 1
ATOM 676 C CA . GLY A 1 89 ? -12.188 7.156 2.578 1.00 92.00 89 GLY A CA 1
ATOM 677 C C . GLY A 1 89 ? -12.437 5.869 1.793 1.00 92.00 89 GLY A C 1
ATOM 678 O O . GLY A 1 89 ? -12.796 5.943 0.625 1.00 92.00 89 GLY A O 1
ATOM 679 N N . CYS A 1 90 ? -12.315 4.696 2.407 1.00 94.50 90 CYS A N 1
ATOM 680 C CA . CYS A 1 90 ? -12.580 3.398 1.788 1.00 94.50 90 CYS A CA 1
ATOM 681 C C . CYS A 1 90 ? -13.915 2.767 2.205 1.00 94.50 90 CYS A C 1
ATOM 683 O O . CYS A 1 90 ? -14.335 1.810 1.554 1.00 94.50 90 CYS A O 1
ATOM 685 N N . GLY A 1 91 ? -14.599 3.304 3.222 1.00 95.00 91 GLY A N 1
ATOM 686 C CA . GLY A 1 91 ? -15.860 2.754 3.733 1.00 95.00 91 GLY A CA 1
ATOM 687 C C . GLY A 1 91 ? -15.715 1.356 4.345 1.00 95.00 91 GLY A C 1
ATOM 688 O O . GLY A 1 91 ? -16.594 0.518 4.166 1.00 95.00 91 GLY A O 1
ATOM 689 N N . VAL A 1 92 ? -14.585 1.082 5.005 1.00 95.56 92 VAL A N 1
ATOM 690 C CA . VAL A 1 92 ? -14.254 -0.211 5.629 1.00 95.56 92 VAL A CA 1
ATOM 691 C C . VAL A 1 92 ? -13.639 0.006 7.011 1.00 95.56 92 VAL A C 1
ATOM 693 O O . VAL A 1 92 ? -13.036 1.052 7.255 1.00 95.56 92 VAL A O 1
ATOM 696 N N . SER A 1 93 ? -13.748 -0.983 7.902 1.00 97.56 93 SER A N 1
ATOM 697 C CA . SER A 1 93 ? -13.055 -0.951 9.194 1.00 97.56 93 SER A CA 1
ATOM 698 C C . SER A 1 93 ? -11.566 -1.245 9.028 1.00 97.56 93 SER A C 1
ATOM 700 O O . SER A 1 93 ? -11.195 -2.054 8.175 1.00 97.56 93 SER A O 1
ATOM 702 N N . CYS A 1 94 ? -10.704 -0.649 9.854 1.00 97.25 94 CYS A N 1
ATOM 703 C CA . CYS A 1 94 ? -9.262 -0.923 9.784 1.00 97.25 94 CYS A CA 1
ATOM 704 C C . CYS A 1 94 ? -8.939 -2.398 10.049 1.00 97.25 94 CYS A C 1
ATOM 706 O O . CYS A 1 94 ? -8.133 -2.986 9.340 1.00 97.25 94 CYS A O 1
ATOM 708 N N . ARG A 1 95 ? -9.700 -3.053 10.934 1.00 96.25 95 ARG A N 1
ATOM 709 C CA . ARG A 1 95 ? -9.591 -4.498 11.183 1.00 96.25 95 ARG A CA 1
ATOM 710 C C . ARG A 1 95 ? -9.830 -5.358 9.938 1.00 96.25 95 ARG A C 1
ATOM 712 O O . ARG A 1 95 ? -9.218 -6.408 9.793 1.00 96.25 95 ARG A O 1
ATOM 719 N N . SER A 1 96 ? -10.701 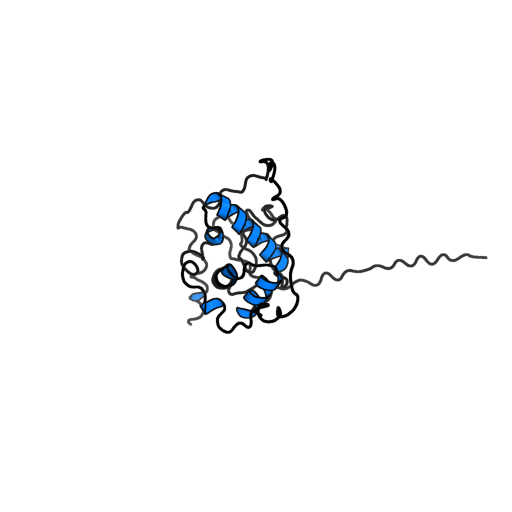-4.928 9.020 1.00 95.75 96 SER A N 1
ATOM 720 C CA . SER A 1 96 ? -10.913 -5.651 7.753 1.00 95.75 96 SER A CA 1
ATOM 721 C C . SER A 1 96 ? -9.700 -5.599 6.818 1.00 95.75 96 SER A C 1
ATOM 723 O O . SER A 1 96 ? -9.648 -6.341 5.840 1.00 95.75 96 SER A O 1
ATOM 725 N N . LEU A 1 97 ? -8.731 -4.728 7.115 1.00 97.44 97 LEU A N 1
ATOM 726 C CA . LEU A 1 97 ? -7.477 -4.600 6.385 1.00 97.44 97 LEU A CA 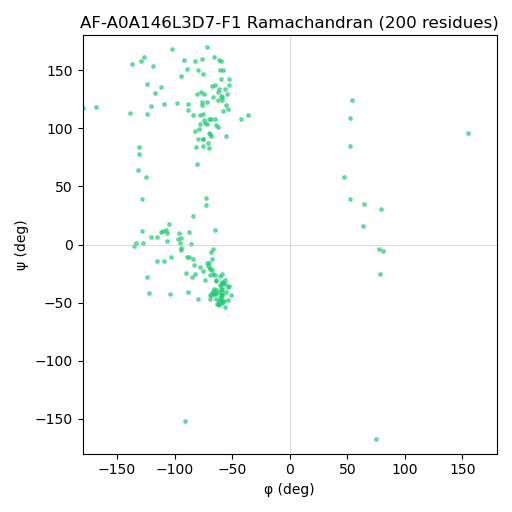1
ATOM 727 C C . LEU A 1 97 ? -6.333 -5.409 7.014 1.00 97.44 97 LEU A C 1
ATOM 729 O O . LEU A 1 97 ? -5.226 -5.344 6.505 1.00 97.44 97 LEU A O 1
ATOM 733 N N . GLU A 1 98 ? -6.579 -6.149 8.096 1.00 97.12 98 GLU A N 1
ATOM 734 C CA . GLU A 1 98 ? -5.547 -6.851 8.880 1.00 97.12 98 GLU A CA 1
ATOM 735 C C . GLU A 1 98 ? -5.642 -8.386 8.765 1.00 97.12 98 GLU A C 1
ATOM 737 O O . GLU A 1 98 ? -5.014 -9.113 9.534 1.00 97.12 98 GLU A O 1
ATOM 742 N N . GLY A 1 99 ? -6.462 -8.889 7.839 1.00 95.12 99 GLY A N 1
ATOM 743 C CA . GLY A 1 99 ? -6.705 -10.321 7.659 1.00 95.12 99 GLY A CA 1
ATOM 744 C C . GLY A 1 99 ? -5.969 -10.943 6.472 1.00 95.12 99 GLY A C 1
ATOM 745 O O . GLY A 1 99 ? -5.466 -10.240 5.596 1.00 95.12 99 GLY A O 1
ATOM 746 N N . ASP A 1 100 ? -5.982 -12.277 6.425 1.00 95.25 100 ASP A N 1
ATOM 747 C CA . ASP A 1 100 ? -5.411 -13.094 5.342 1.00 95.25 100 ASP A CA 1
ATOM 748 C C . ASP A 1 100 ? -5.956 -12.778 3.941 1.00 95.25 100 ASP A C 1
ATOM 750 O O . ASP A 1 100 ? -5.228 -12.891 2.948 1.00 95.25 100 ASP A O 1
ATOM 754 N N . ASP A 1 101 ? -7.238 -12.411 3.844 1.00 95.19 101 ASP A N 1
ATOM 755 C CA . ASP A 1 101 ? -7.836 -11.955 2.592 1.00 95.19 101 ASP A CA 1
ATOM 756 C C . ASP A 1 101 ? -7.428 -10.504 2.309 1.00 95.19 101 ASP A C 1
ATOM 758 O O . ASP A 1 101 ? -7.859 -9.561 2.976 1.00 95.19 101 ASP A O 1
ATOM 762 N N . ILE A 1 102 ? -6.612 -10.318 1.270 1.00 97.75 102 ILE A N 1
ATOM 763 C CA . ILE A 1 102 ? -6.128 -8.998 0.859 1.00 97.75 102 ILE A CA 1
ATOM 764 C C . ILE A 1 102 ? -7.094 -8.268 -0.083 1.00 97.75 102 ILE A C 1
ATOM 766 O O . ILE A 1 102 ? -6.791 -7.150 -0.503 1.00 97.75 102 ILE A O 1
ATOM 770 N N . ALA A 1 103 ? -8.248 -8.840 -0.444 1.00 97.94 103 ALA A N 1
ATOM 771 C CA . ALA A 1 103 ? -9.198 -8.188 -1.349 1.00 97.94 103 ALA A CA 1
ATOM 772 C C . ALA A 1 103 ? -9.717 -6.828 -0.823 1.00 97.94 103 ALA A C 1
ATOM 774 O O . ALA A 1 103 ? -9.708 -5.860 -1.600 1.00 97.94 103 ALA A O 1
ATOM 775 N N . PRO A 1 104 ? -10.095 -6.673 0.466 1.00 97.25 104 PRO A N 1
ATOM 776 C CA . PRO A 1 104 ? -10.443 -5.367 1.034 1.00 97.25 104 PRO A CA 1
ATOM 777 C C . PRO A 1 104 ? -9.267 -4.377 0.998 1.00 97.25 104 PRO A C 1
ATOM 779 O O . PRO A 1 104 ? -9.442 -3.215 0.615 1.00 97.25 104 PRO A O 1
ATOM 782 N N . GLN A 1 105 ? -8.059 -4.859 1.309 1.00 98.12 105 GLN A N 1
ATOM 783 C CA . GLN A 1 105 ? -6.813 -4.082 1.299 1.00 98.12 105 GLN A CA 1
ATOM 784 C C . GLN A 1 105 ? -6.505 -3.544 -0.098 1.00 98.12 105 GLN A C 1
ATOM 786 O O . GLN A 1 105 ? -6.296 -2.345 -0.283 1.00 98.12 105 GLN A O 1
ATOM 791 N N . TRP A 1 106 ? -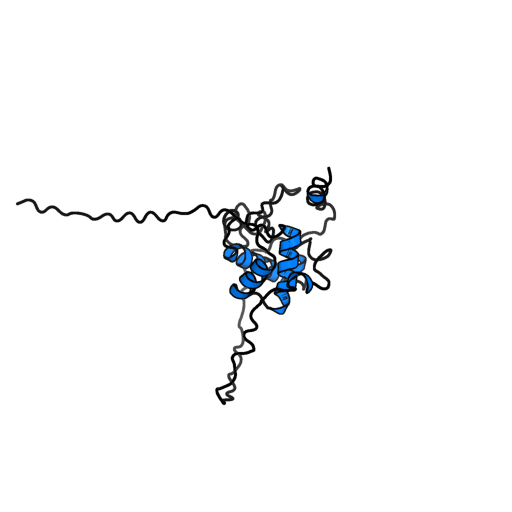6.577 -4.409 -1.108 1.00 98.69 106 TRP A N 1
ATOM 792 C CA . TRP A 1 106 ? -6.362 -4.056 -2.505 1.00 98.69 106 TRP A CA 1
ATOM 793 C C . TRP A 1 106 ? -7.410 -3.072 -3.032 1.00 98.69 106 TRP A C 1
ATOM 795 O O . TRP A 1 106 ? -7.086 -2.111 -3.737 1.00 98.69 106 TRP A O 1
ATOM 805 N N . LYS A 1 107 ? -8.688 -3.272 -2.684 1.00 98.50 107 LYS A N 1
ATOM 806 C CA . LYS A 1 107 ? -9.762 -2.340 -3.055 1.00 98.50 107 LYS A CA 1
ATOM 807 C C . LYS A 1 107 ? -9.486 -0.941 -2.505 1.00 98.50 107 LYS A C 1
ATOM 809 O O . LYS A 1 107 ? -9.661 0.035 -3.240 1.00 98.50 107 LYS A O 1
ATOM 814 N N . CYS A 1 108 ? -9.037 -0.848 -1.256 1.00 98.25 108 CYS A N 1
ATOM 815 C CA . CYS A 1 108 ? -8.701 0.425 -0.637 1.00 98.25 108 CYS A CA 1
ATOM 816 C C . CYS A 1 108 ? -7.437 1.048 -1.251 1.00 98.25 108 CYS A C 1
ATOM 818 O O . CYS A 1 108 ? -7.491 2.195 -1.691 1.00 98.25 108 CYS A O 1
ATOM 820 N N . ALA A 1 109 ? -6.353 0.283 -1.425 1.00 98.56 109 ALA A N 1
ATOM 821 C CA . ALA A 1 109 ? -5.119 0.747 -2.068 1.00 98.56 109 ALA A CA 1
ATOM 822 C C . ALA A 1 109 ? -5.361 1.314 -3.479 1.00 98.56 109 ALA A C 1
ATOM 824 O O . ALA A 1 109 ? -4.859 2.386 -3.818 1.00 98.56 109 ALA A O 1
ATOM 825 N N . LYS A 1 110 ? -6.224 0.681 -4.288 1.00 98.44 110 LYS A N 1
ATOM 826 C CA . LYS A 1 110 ? -6.649 1.237 -5.587 1.00 98.44 110 LYS A CA 1
ATOM 827 C C . LYS A 1 110 ? -7.325 2.602 -5.457 1.00 98.44 110 LYS A C 1
ATOM 829 O O . LYS A 1 110 ? -7.153 3.451 -6.332 1.00 98.44 110 LYS A O 1
ATOM 834 N N . ARG A 1 111 ? -8.130 2.813 -4.413 1.00 97.69 111 ARG A N 1
ATOM 835 C CA . ARG A 1 111 ? -8.805 4.095 -4.172 1.00 97.69 111 ARG A CA 1
ATOM 836 C C . ARG A 1 111 ? -7.803 5.175 -3.776 1.00 97.69 111 ARG A C 1
ATOM 838 O O . ARG A 1 111 ? -7.866 6.257 -4.356 1.00 97.69 111 ARG A O 1
ATOM 845 N N . VAL A 1 112 ? -6.854 4.847 -2.896 1.00 96.69 112 VAL A N 1
ATOM 846 C CA . VAL A 1 112 ? -5.721 5.719 -2.546 1.00 96.69 112 VAL A CA 1
ATOM 847 C C . VAL A 1 112 ? -4.944 6.108 -3.802 1.00 96.69 112 VAL A C 1
ATOM 849 O O . VAL A 1 112 ? -4.840 7.289 -4.123 1.00 96.69 112 VAL A O 1
ATOM 852 N N . TYR A 1 113 ? -4.512 5.118 -4.589 1.00 98.00 113 TYR A N 1
ATOM 853 C CA . TYR A 1 113 ? -3.778 5.335 -5.834 1.00 98.00 113 TYR A CA 1
ATOM 854 C C . TYR A 1 113 ? -4.520 6.275 -6.788 1.00 98.00 113 TYR A C 1
ATOM 856 O O . TYR A 1 113 ? -3.923 7.204 -7.326 1.00 98.00 113 TYR A O 1
ATOM 864 N N . LYS A 1 114 ? -5.825 6.056 -7.011 1.00 97.25 114 LYS A N 1
ATOM 865 C CA . LYS A 1 114 ? -6.632 6.906 -7.900 1.00 97.25 114 LYS A CA 1
ATOM 866 C C . LYS A 1 114 ? -6.730 8.337 -7.377 1.00 97.25 114 LYS A C 1
ATOM 868 O O . LYS A 1 114 ? -6.512 9.262 -8.153 1.00 97.25 114 LYS A O 1
ATOM 873 N N . ALA A 1 115 ? -7.027 8.514 -6.090 1.00 90.50 115 ALA A N 1
ATOM 874 C CA . ALA A 1 115 ? -7.123 9.834 -5.472 1.00 90.50 115 ALA A CA 1
ATOM 875 C C . ALA A 1 115 ? -5.802 10.606 -5.596 1.00 90.50 115 ALA A C 1
ATOM 877 O O . ALA A 1 115 ? -5.787 11.737 -6.077 1.00 90.50 115 ALA A O 1
ATOM 878 N N . THR A 1 116 ? -4.680 9.967 -5.267 1.00 86.88 116 THR A N 1
ATOM 879 C CA . THR A 1 116 ? -3.356 10.584 -5.378 1.00 86.88 116 THR A CA 1
ATOM 880 C C . THR A 1 116 ? -2.966 10.843 -6.830 1.00 86.88 116 THR A C 1
ATOM 882 O O . THR A 1 116 ? -2.445 11.910 -7.145 1.00 86.88 116 THR A O 1
ATOM 885 N N . LYS A 1 117 ? -3.265 9.922 -7.755 1.00 94.19 117 LYS A N 1
ATOM 886 C CA . LYS A 1 117 ? -2.989 10.116 -9.186 1.00 94.19 117 LYS A CA 1
ATOM 887 C C . LYS A 1 117 ? -3.705 11.350 -9.736 1.00 94.19 117 LYS A C 1
ATOM 889 O O . LYS A 1 117 ? -3.097 12.083 -10.507 1.00 94.19 117 LYS A O 1
ATOM 894 N N . LEU A 1 118 ? -4.954 11.587 -9.329 1.00 93.19 118 LEU A N 1
ATOM 895 C CA . LEU A 1 118 ? -5.714 12.775 -9.735 1.00 93.19 118 LEU A CA 1
ATOM 896 C C . LEU A 1 118 ? -5.085 14.080 -9.231 1.00 93.19 118 LEU A C 1
ATOM 898 O O . LEU A 1 118 ? -5.199 15.098 -9.900 1.00 93.19 118 LEU A O 1
ATOM 902 N N . GLN A 1 119 ? -4.414 14.053 -8.079 1.00 84.44 119 GLN A N 1
ATOM 903 C CA . GLN A 1 119 ? -3.822 15.248 -7.478 1.00 84.44 119 GLN A CA 1
ATOM 904 C C . GLN A 1 119 ? -2.398 15.536 -7.964 1.00 84.44 119 GLN A C 1
ATOM 906 O O . GLN A 1 119 ? -2.056 16.691 -8.190 1.00 84.44 119 GLN A O 1
ATOM 911 N N . VAL A 1 120 ? -1.554 14.507 -8.108 1.00 90.62 120 VAL A N 1
ATOM 912 C CA . VAL A 1 120 ? -0.103 14.682 -8.347 1.00 90.62 120 VAL A CA 1
ATOM 913 C C . VAL A 1 120 ? 0.438 13.897 -9.549 1.00 90.62 120 VAL A C 1
ATOM 915 O O . VAL A 1 120 ? 1.653 13.748 -9.706 1.00 90.62 120 VAL A O 1
ATOM 918 N N . GLY A 1 121 ? -0.441 13.340 -10.387 1.00 90.94 121 GLY A N 1
ATOM 919 C CA . GLY A 1 121 ? -0.107 12.659 -11.646 1.00 90.94 121 GLY A CA 1
ATOM 920 C C . GLY A 1 121 ? 0.424 11.226 -11.508 1.00 90.94 121 GLY A C 1
ATOM 921 O O . GLY A 1 121 ? 0.241 10.414 -12.416 1.00 90.94 121 GLY A O 1
ATOM 922 N N . ASN A 1 122 ? 1.019 10.867 -10.366 1.00 92.31 122 ASN A N 1
ATOM 923 C CA . ASN A 1 122 ? 1.484 9.509 -10.067 1.00 92.31 122 ASN A CA 1
ATOM 924 C C . ASN A 1 122 ? 0.859 8.993 -8.763 1.00 92.31 122 ASN A C 1
ATOM 926 O O . ASN A 1 122 ? 1.191 9.470 -7.681 1.00 92.31 122 ASN A O 1
ATOM 930 N N . GLY A 1 123 ? -0.010 7.983 -8.872 1.00 94.44 123 GLY A N 1
ATOM 931 C CA . GLY A 1 123 ? -0.725 7.410 -7.731 1.00 94.44 123 GLY A CA 1
ATOM 932 C C . GLY A 1 123 ? 0.162 6.689 -6.717 1.00 94.44 123 GLY A C 1
ATOM 933 O O . GLY A 1 123 ? -0.191 6.645 -5.544 1.00 94.44 123 GLY A O 1
ATOM 934 N N . PHE A 1 124 ? 1.334 6.187 -7.120 1.00 97.38 124 PHE A N 1
ATOM 935 C CA . PHE A 1 124 ? 2.251 5.511 -6.196 1.00 97.38 124 PHE A CA 1
ATOM 936 C C . PHE A 1 124 ? 2.913 6.461 -5.194 1.00 97.38 124 PHE A C 1
ATOM 938 O O . PHE A 1 124 ? 3.398 6.017 -4.160 1.00 97.38 124 PHE A O 1
ATOM 945 N N . LYS A 1 125 ? 2.872 7.778 -5.441 1.00 94.38 125 LYS A N 1
ATOM 946 C CA . LYS A 1 125 ? 3.368 8.792 -4.498 1.00 94.38 125 LYS A CA 1
ATOM 947 C C . LYS A 1 125 ? 2.559 8.879 -3.198 1.00 94.38 125 LYS A C 1
ATOM 949 O O . LYS A 1 125 ? 2.930 9.659 -2.329 1.00 94.38 125 LYS A O 1
ATOM 954 N N . ALA A 1 126 ? 1.474 8.115 -3.062 1.00 93.19 126 ALA A N 1
ATOM 955 C CA . ALA A 1 126 ? 0.765 7.986 -1.795 1.00 93.19 126 ALA A CA 1
ATOM 956 C C . ALA A 1 126 ? 1.585 7.220 -0.746 1.00 93.19 126 ALA A C 1
ATOM 958 O O . ALA A 1 126 ? 1.404 7.446 0.444 1.00 93.19 126 ALA A O 1
ATOM 959 N N . TRP A 1 127 ? 2.487 6.343 -1.195 1.00 95.00 127 TRP A N 1
ATOM 960 C CA . TRP A 1 127 ? 3.367 5.555 -0.341 1.00 95.00 127 TRP A CA 1
ATOM 961 C C . TRP A 1 127 ? 4.730 6.230 -0.252 1.00 95.00 127 TRP A C 1
ATOM 963 O O . TRP A 1 127 ? 5.402 6.444 -1.265 1.00 95.00 127 TRP A O 1
ATOM 973 N N . THR A 1 128 ? 5.162 6.567 0.961 1.00 88.50 128 THR A N 1
ATOM 974 C CA . THR A 1 128 ? 6.458 7.227 1.195 1.00 88.50 128 THR A CA 1
ATOM 975 C C . THR A 1 128 ? 7.632 6.321 0.821 1.00 88.50 128 THR A C 1
ATOM 977 O O . THR A 1 128 ? 8.680 6.820 0.410 1.00 88.50 128 THR A O 1
ATOM 980 N N . THR A 1 129 ? 7.435 5.001 0.872 1.00 89.25 129 THR A N 1
ATOM 981 C CA . THR A 1 129 ? 8.391 3.977 0.427 1.00 89.25 129 THR A CA 1
ATOM 982 C C . THR A 1 129 ? 8.613 3.964 -1.087 1.00 89.25 129 THR A C 1
ATOM 984 O O . THR A 1 129 ? 9.667 3.521 -1.547 1.00 89.25 129 THR A O 1
ATOM 987 N N . TYR A 1 130 ? 7.674 4.491 -1.885 1.00 93.88 130 TYR A N 1
ATOM 988 C CA . TYR A 1 130 ? 7.754 4.415 -3.344 1.00 93.88 130 TYR A CA 1
ATOM 989 C C . TYR A 1 130 ? 8.995 5.118 -3.900 1.00 93.88 130 TYR A C 1
ATOM 991 O O . TYR A 1 130 ? 9.749 4.521 -4.664 1.00 93.88 130 TYR A O 1
ATOM 999 N N . ALA A 1 131 ? 9.231 6.374 -3.517 1.00 92.94 131 ALA A N 1
ATOM 1000 C CA . ALA A 1 131 ? 10.349 7.154 -4.045 1.00 92.94 131 ALA A CA 1
ATOM 1001 C C . ALA A 1 131 ? 11.733 6.528 -3.754 1.00 92.94 131 ALA A C 1
ATOM 1003 O O . ALA A 1 131 ? 12.503 6.381 -4.702 1.00 92.94 131 ALA A O 1
ATOM 1004 N N . PRO A 1 132 ? 12.068 6.137 -2.506 1.00 94.75 132 PRO A N 1
ATOM 1005 C CA . PRO A 1 132 ? 13.376 5.557 -2.198 1.00 94.75 132 PRO A CA 1
ATOM 1006 C C . PRO A 1 132 ? 13.560 4.107 -2.665 1.00 94.75 132 PRO A C 1
ATOM 1008 O O . PRO A 1 132 ? 14.704 3.688 -2.825 1.00 94.75 132 PRO A O 1
ATOM 1011 N N . HIS A 1 133 ? 12.484 3.336 -2.870 1.00 94.56 133 HIS A N 1
ATOM 1012 C CA . HIS A 1 133 ? 12.612 1.887 -3.081 1.00 94.56 133 HIS A CA 1
ATOM 1013 C C . HIS A 1 133 ? 11.989 1.340 -4.368 1.00 94.56 133 HIS A C 1
ATOM 1015 O O . HIS A 1 133 ? 12.458 0.321 -4.871 1.00 94.56 133 HIS A O 1
ATOM 1021 N N . CYS A 1 134 ? 10.945 1.981 -4.900 1.00 97.62 134 CYS A N 1
ATOM 1022 C CA . CYS A 1 134 ? 10.084 1.393 -5.935 1.00 97.62 134 CYS A CA 1
ATOM 1023 C C . CYS A 1 134 ? 9.904 2.264 -7.186 1.00 97.62 134 CYS A C 1
ATOM 1025 O O . CYS A 1 134 ? 9.174 1.877 -8.094 1.00 97.62 134 CYS A O 1
ATOM 1027 N N . ALA A 1 135 ? 10.540 3.437 -7.245 1.00 96.38 135 ALA A N 1
ATOM 1028 C CA . ALA A 1 135 ? 10.453 4.340 -8.391 1.00 96.38 135 ALA A CA 1
ATOM 1029 C C . ALA A 1 135 ? 11.322 3.906 -9.586 1.00 96.38 135 ALA A C 1
ATOM 1031 O O . ALA A 1 135 ? 11.092 4.375 -10.699 1.00 96.38 135 ALA A O 1
ATOM 1032 N N . GLY A 1 136 ? 12.325 3.055 -9.344 1.00 96.00 136 GLY A N 1
ATOM 1033 C CA . GLY A 1 136 ? 13.205 2.485 -10.364 1.00 96.00 136 GLY A CA 1
ATOM 1034 C C . GLY A 1 136 ? 12.699 1.150 -10.912 1.00 96.00 136 GLY A C 1
ATOM 1035 O O . GLY A 1 136 ? 11.500 0.870 -10.914 1.00 96.00 136 GLY A O 1
ATOM 1036 N N . ASP A 1 137 ? 13.628 0.309 -11.369 1.00 97.50 137 ASP A N 1
ATOM 1037 C CA . ASP A 1 137 ? 13.285 -1.041 -11.811 1.00 97.50 137 ASP A CA 1
ATOM 1038 C C . ASP A 1 137 ? 12.798 -1.898 -10.631 1.00 97.50 137 ASP A C 1
ATOM 1040 O O . ASP A 1 137 ? 13.461 -2.022 -9.601 1.00 97.50 137 ASP A O 1
ATOM 1044 N N . THR A 1 138 ? 11.621 -2.494 -10.802 1.00 98.44 138 THR A N 1
ATOM 1045 C CA . THR A 1 138 ? 10.976 -3.374 -9.820 1.00 98.44 138 THR A CA 1
ATOM 1046 C C . THR A 1 138 ? 10.848 -4.813 -10.323 1.00 98.44 138 THR A C 1
ATOM 1048 O O . THR A 1 138 ? 10.247 -5.644 -9.643 1.00 98.44 138 THR A O 1
ATOM 1051 N N . SER A 1 139 ? 11.419 -5.143 -11.486 1.00 97.50 139 SER A N 1
ATOM 1052 C CA . SER A 1 139 ? 11.345 -6.475 -12.103 1.00 97.50 139 SER A CA 1
ATOM 1053 C C . SER A 1 139 ? 11.787 -7.601 -11.157 1.00 97.50 139 SER A C 1
ATOM 1055 O O . SER A 1 139 ? 11.165 -8.663 -11.119 1.00 97.50 139 SER A O 1
ATOM 1057 N N . SER A 1 140 ? 12.786 -7.341 -10.310 1.00 97.81 140 SER A N 1
ATOM 1058 C CA . SER A 1 140 ? 13.301 -8.288 -9.315 1.00 97.81 140 SER A CA 1
ATOM 1059 C C . SER A 1 140 ? 12.262 -8.733 -8.279 1.00 97.81 140 SER A C 1
ATOM 1061 O O . SER A 1 140 ? 12.339 -9.862 -7.801 1.00 97.81 140 SER A O 1
ATOM 1063 N N . TYR A 1 141 ? 11.247 -7.916 -7.974 1.00 98.25 141 TYR A N 1
ATOM 1064 C CA . TYR A 1 141 ? 10.192 -8.265 -7.010 1.00 98.25 141 TYR A CA 1
ATOM 1065 C C . TYR A 1 141 ? 9.222 -9.328 -7.535 1.00 98.25 141 TYR A C 1
ATOM 1067 O O . TYR A 1 141 ? 8.486 -9.935 -6.760 1.00 98.25 141 TYR A O 1
ATOM 1075 N N . VAL A 1 142 ? 9.212 -9.569 -8.845 1.00 98.00 142 VAL A N 1
ATOM 1076 C CA . VAL A 1 142 ? 8.390 -10.604 -9.491 1.00 98.00 142 VAL A CA 1
ATOM 1077 C C . VAL A 1 142 ? 9.235 -11.638 -10.237 1.00 98.00 142 VAL A C 1
ATOM 1079 O O . VAL A 1 142 ? 8.690 -12.506 -10.919 1.00 98.00 142 VAL A O 1
ATOM 1082 N N . ALA A 1 143 ? 10.561 -11.572 -10.106 1.00 96.69 143 ALA A N 1
ATOM 1083 C CA . ALA A 1 143 ? 11.467 -12.523 -10.731 1.00 96.69 143 ALA A CA 1
ATOM 1084 C C . ALA A 1 143 ? 11.206 -13.943 -10.204 1.00 96.69 143 ALA A C 1
ATOM 1086 O O . ALA A 1 143 ? 11.053 -14.154 -9.006 1.00 96.69 143 ALA A O 1
ATOM 1087 N N . GLY A 1 144 ? 11.131 -14.925 -11.105 1.00 95.75 144 GLY A N 1
ATOM 1088 C CA . GLY A 1 144 ? 10.842 -16.320 -10.749 1.00 95.75 144 GLY A CA 1
ATOM 1089 C C . GLY A 1 144 ? 9.367 -16.623 -10.449 1.00 95.75 144 GLY A C 1
ATOM 1090 O O . GLY A 1 144 ? 9.016 -17.789 -10.265 1.00 95.75 144 GLY A O 1
ATOM 1091 N N . CYS A 1 145 ? 8.481 -15.623 -10.457 1.00 96.81 145 CYS A N 1
ATOM 1092 C CA . CYS A 1 145 ? 7.057 -15.854 -10.252 1.00 96.81 145 CYS A CA 1
ATOM 1093 C C . CYS A 1 145 ? 6.385 -16.417 -11.504 1.00 96.81 145 CYS A C 1
ATOM 1095 O O . CYS A 1 145 ? 6.488 -15.862 -12.597 1.00 96.81 145 CYS A O 1
ATOM 1097 N N . ARG A 1 146 ? 5.604 -17.488 -11.329 1.00 91.69 146 ARG A N 1
ATOM 1098 C CA . ARG A 1 146 ? 4.753 -18.064 -12.382 1.00 91.69 146 ARG A CA 1
ATOM 1099 C C . ARG A 1 146 ? 3.459 -17.262 -12.522 1.00 91.69 146 ARG A C 1
ATOM 1101 O O . ARG A 1 146 ? 2.380 -17.713 -12.145 1.00 91.69 146 ARG A O 1
ATOM 1108 N N . LEU A 1 147 ? 3.582 -16.036 -13.016 1.00 84.62 147 LEU A N 1
ATOM 1109 C CA . LEU A 1 147 ? 2.450 -15.154 -13.288 1.00 84.62 147 LEU A CA 1
ATOM 1110 C C . LEU A 1 147 ? 1.866 -15.544 -14.641 1.00 84.62 147 LEU A C 1
ATOM 1112 O O . LEU A 1 147 ? 2.257 -14.958 -15.644 1.00 84.62 147 LEU A O 1
ATOM 1116 N N . SER A 1 148 ? 0.995 -16.559 -14.663 1.00 69.94 148 SER A N 1
ATOM 1117 C CA . SER A 1 148 ? 0.397 -17.113 -15.886 1.00 69.94 148 SER A CA 1
ATOM 1118 C C . SER A 1 148 ? 0.116 -16.016 -16.911 1.00 69.94 148 SER A C 1
ATOM 1120 O O . SER A 1 148 ? -0.696 -15.116 -16.686 1.00 69.94 148 SER A O 1
ATOM 1122 N N . THR A 1 149 ? 0.862 -16.042 -18.008 1.00 58.19 149 THR A N 1
ATOM 1123 C CA . THR A 1 149 ? 0.542 -15.328 -19.234 1.00 58.19 149 THR A CA 1
ATOM 1124 C C . THR A 1 149 ? -0.631 -16.082 -19.825 1.00 58.19 149 THR A C 1
ATOM 1126 O O . THR A 1 149 ? -0.487 -17.173 -20.358 1.00 58.19 149 THR A O 1
ATOM 1129 N N . SER A 1 150 ? -1.831 -15.531 -19.704 1.00 51.56 150 SER A N 1
ATOM 1130 C CA . SER A 1 150 ? -2.983 -15.995 -20.485 1.00 51.56 150 SER A CA 1
ATOM 1131 C C . SER A 1 150 ? -2.845 -15.568 -21.956 1.00 51.56 150 SER A C 1
ATOM 1133 O O . SER A 1 150 ? -3.841 -15.235 -22.584 1.00 51.56 150 SER A O 1
ATOM 1135 N N . ASP A 1 151 ? -1.612 -15.530 -22.468 1.00 55.25 151 ASP A N 1
ATOM 1136 C CA . ASP A 1 151 ? -1.250 -15.108 -23.820 1.00 55.25 151 ASP A CA 1
ATOM 1137 C C . ASP A 1 151 ? -0.850 -16.312 -24.704 1.00 55.25 151 ASP A C 1
ATOM 1139 O O . ASP A 1 151 ? -0.544 -16.113 -25.871 1.00 55.25 151 ASP A O 1
ATOM 1143 N N . ASP A 1 152 ? -0.927 -17.555 -24.197 1.00 53.34 152 ASP A N 1
ATOM 1144 C CA . ASP A 1 152 ? -0.651 -18.790 -24.964 1.00 53.34 152 ASP A CA 1
ATOM 1145 C C . ASP A 1 152 ? -1.906 -19.654 -25.254 1.00 53.34 152 ASP A C 1
ATOM 1147 O O . ASP A 1 152 ? -1.778 -20.780 -25.721 1.00 53.34 152 ASP A O 1
ATOM 1151 N N . ASP A 1 153 ? -3.127 -19.144 -25.028 1.00 51.47 153 ASP A N 1
ATOM 1152 C CA . ASP A 1 153 ? -4.395 -19.873 -25.271 1.00 51.47 153 ASP A CA 1
ATOM 1153 C C . ASP A 1 153 ? -5.398 -19.078 -26.141 1.00 51.47 153 ASP A C 1
ATOM 1155 O O . ASP A 1 153 ? -6.610 -19.095 -25.923 1.00 51.47 153 ASP A O 1
ATOM 1159 N N . VAL A 1 154 ? -4.920 -18.363 -27.167 1.00 48.28 154 VAL A N 1
ATOM 1160 C CA . VAL A 1 154 ? -5.795 -17.869 -28.249 1.00 48.28 154 VAL A CA 1
ATOM 1161 C C . VAL A 1 154 ? -5.183 -18.205 -29.600 1.00 48.28 154 VAL A C 1
ATOM 1163 O O . VAL A 1 154 ? -4.639 -17.361 -30.306 1.00 48.28 154 VAL A O 1
ATOM 1166 N N . GLN A 1 155 ? -5.337 -19.465 -29.994 1.00 47.69 155 GLN A N 1
ATOM 1167 C CA . GLN A 1 155 ? -5.265 -19.845 -31.395 1.00 47.69 155 GLN A CA 1
ATOM 1168 C C . GLN A 1 155 ? -6.469 -20.718 -31.734 1.00 47.69 155 GLN A C 1
ATOM 1170 O O . GLN A 1 155 ? -6.401 -21.938 -31.672 1.00 47.69 155 GLN A O 1
ATOM 1175 N N . SER A 1 156 ? -7.590 -20.053 -32.039 1.00 48.84 156 SER A N 1
ATOM 1176 C CA 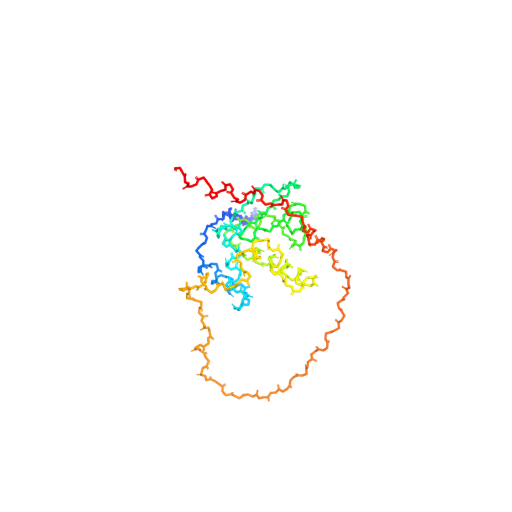. SER A 1 156 ? -8.560 -20.406 -33.091 1.00 48.84 156 SER A CA 1
ATOM 1177 C C . SER A 1 156 ? -9.952 -19.846 -32.767 1.00 48.84 156 SER A C 1
ATOM 1179 O O . SER A 1 156 ? -10.740 -20.473 -32.069 1.00 48.84 156 SER A O 1
ATOM 1181 N N . SER A 1 157 ? -10.273 -18.676 -33.321 1.00 51.34 157 SER A N 1
ATOM 1182 C CA . SER A 1 157 ? -11.589 -18.420 -33.923 1.00 51.34 157 SER A CA 1
ATOM 1183 C C . SER A 1 157 ? -11.539 -17.116 -34.715 1.00 51.34 157 SER A C 1
ATOM 1185 O O . SER A 1 157 ? -11.267 -16.045 -34.178 1.00 51.34 157 SER A O 1
ATOM 1187 N N . ASN A 1 158 ? -11.771 -17.254 -36.015 1.00 52.59 158 ASN A N 1
ATOM 1188 C CA . ASN A 1 158 ? -11.790 -16.208 -37.025 1.00 52.59 158 ASN A CA 1
ATOM 1189 C C . ASN A 1 158 ? -12.807 -15.087 -36.746 1.00 52.59 158 ASN A C 1
ATOM 1191 O O . ASN A 1 158 ? -13.893 -15.355 -36.250 1.00 52.59 158 ASN A O 1
ATOM 1195 N N . ALA A 1 159 ? -12.445 -13.892 -37.231 1.00 47.66 159 ALA A N 1
ATOM 1196 C CA . ALA A 1 159 ? -13.285 -12.841 -37.816 1.00 47.66 159 ALA A CA 1
ATOM 1197 C C . ALA A 1 159 ? -14.497 -12.306 -37.023 1.00 47.66 159 ALA A C 1
ATOM 1199 O O . ALA A 1 159 ? -15.450 -13.021 -36.749 1.00 47.66 159 ALA A O 1
ATOM 1200 N N . ILE A 1 160 ? -14.515 -10.983 -36.814 1.00 45.12 160 ILE A N 1
ATOM 1201 C CA . ILE A 1 160 ? -15.507 -10.037 -37.369 1.00 45.12 160 ILE A CA 1
ATOM 1202 C C . ILE A 1 160 ? -15.129 -8.625 -36.885 1.00 45.12 160 ILE A C 1
ATOM 1204 O O . ILE A 1 160 ? -15.118 -8.333 -35.691 1.00 45.12 160 ILE A O 1
ATOM 1208 N N . THR A 1 161 ? -14.815 -7.741 -37.831 1.00 51.66 161 THR A N 1
ATOM 1209 C CA . THR A 1 161 ? -14.745 -6.292 -37.616 1.00 51.66 161 THR A CA 1
ATOM 1210 C C . THR A 1 161 ? -16.168 -5.744 -37.555 1.00 51.66 161 THR A C 1
ATOM 1212 O O . THR A 1 161 ? -16.923 -5.870 -38.521 1.00 51.66 161 THR A O 1
ATOM 1215 N N . GLN A 1 162 ? -16.535 -5.130 -36.431 1.00 43.75 162 GLN A N 1
ATOM 1216 C CA . GLN A 1 162 ? -17.713 -4.271 -36.310 1.00 43.75 162 GLN A CA 1
ATOM 1217 C C . GLN A 1 162 ? -17.323 -3.060 -35.460 1.00 43.75 162 GLN A C 1
ATOM 1219 O O . GLN A 1 162 ? -17.027 -3.189 -34.272 1.00 43.75 162 GLN A O 1
ATOM 1224 N N . ASP A 1 163 ? -17.309 -1.894 -36.097 1.00 52.59 163 ASP A N 1
ATOM 1225 C CA . ASP A 1 163 ? -17.260 -0.594 -35.441 1.00 52.59 163 ASP A CA 1
ATOM 1226 C C . ASP A 1 163 ? -18.465 -0.435 -34.502 1.00 52.59 163 ASP A C 1
ATOM 1228 O O . ASP A 1 163 ? -19.615 -0.551 -34.928 1.00 52.59 163 ASP A O 1
ATOM 1232 N N . ILE A 1 164 ? -18.211 -0.142 -33.224 1.00 50.97 164 ILE A N 1
ATOM 1233 C CA . ILE A 1 164 ? -19.243 0.266 -32.261 1.00 50.97 164 ILE A CA 1
ATOM 1234 C C . ILE A 1 164 ? -18.921 1.693 -31.795 1.00 50.97 164 ILE A C 1
ATOM 1236 O O . ILE A 1 164 ? -17.780 1.964 -31.411 1.00 50.97 164 ILE A O 1
ATOM 1240 N N . PRO A 1 165 ? -19.899 2.619 -31.811 1.00 47.94 165 PRO A N 1
ATOM 1241 C CA . PRO A 1 165 ? -19.678 4.005 -31.429 1.00 47.94 165 PRO A CA 1
ATOM 1242 C C . PRO A 1 165 ? -19.310 4.140 -29.948 1.00 47.94 165 PRO A C 1
ATOM 1244 O O . PRO A 1 165 ? -19.900 3.522 -29.060 1.00 47.94 165 PRO A O 1
ATOM 1247 N N . VAL A 1 166 ? -18.328 5.003 -29.700 1.00 47.16 166 VAL A N 1
ATOM 1248 C CA . VAL A 1 166 ? -17.849 5.407 -28.375 1.00 47.16 166 VAL A CA 1
ATOM 1249 C C . VAL A 1 166 ? -18.994 6.058 -27.582 1.00 47.16 166 VAL A C 1
ATOM 1251 O O . VAL A 1 166 ? -19.594 7.014 -28.081 1.00 47.16 166 VAL A O 1
ATOM 1254 N N . PRO A 1 167 ? -19.293 5.630 -26.340 1.00 41.09 167 PRO A N 1
ATOM 1255 C CA . PRO A 1 167 ? -20.198 6.378 -25.486 1.00 41.09 167 PRO A CA 1
ATOM 1256 C C . PRO A 1 167 ? -19.505 7.656 -25.010 1.00 41.09 167 PRO A C 1
ATOM 1258 O O . PRO A 1 167 ? -18.453 7.622 -24.365 1.00 41.09 167 PRO A O 1
ATOM 1261 N N . VAL A 1 168 ? -20.126 8.793 -25.312 1.00 48.78 168 VAL A N 1
ATOM 1262 C CA . VAL A 1 168 ? -19.807 10.089 -24.714 1.00 48.78 168 VAL A CA 1
ATOM 1263 C C . VAL A 1 168 ? -20.138 10.005 -23.224 1.00 48.78 168 VAL A C 1
ATOM 1265 O O . VAL A 1 168 ? -21.304 9.954 -22.836 1.00 48.78 168 VAL A O 1
ATOM 1268 N N . TYR A 1 169 ? -19.111 9.961 -22.376 1.00 37.69 169 TYR A N 1
ATOM 1269 C CA . TYR A 1 169 ? -19.282 10.028 -20.927 1.00 37.69 169 TYR A CA 1
ATOM 1270 C C . TYR A 1 169 ? -19.735 11.433 -20.517 1.00 37.69 169 TYR A C 1
ATOM 1272 O O . TYR A 1 169 ? -18.960 12.388 -20.542 1.00 37.69 169 TYR A O 1
ATOM 1280 N N . GLY A 1 170 ? -21.002 11.534 -20.117 1.00 37.56 170 GLY A N 1
ATOM 1281 C CA . GLY A 1 170 ? -21.575 12.694 -19.452 1.00 37.56 170 GLY A CA 1
ATOM 1282 C C . GLY A 1 170 ? -21.249 12.723 -17.955 1.00 37.56 170 GLY A C 1
ATOM 1283 O O . GLY A 1 170 ? -21.455 11.750 -17.238 1.00 37.56 170 GLY A O 1
ATOM 1284 N N . GLN A 1 171 ? -20.752 13.881 -17.519 1.00 38.81 171 GLN A N 1
ATOM 1285 C CA . GLN A 1 171 ? -21.061 14.560 -16.257 1.00 38.81 171 GLN A CA 1
ATOM 1286 C C . GLN A 1 171 ? -20.931 13.755 -14.950 1.00 38.81 171 GLN A C 1
ATOM 1288 O O . GLN A 1 171 ? -21.906 13.311 -14.349 1.00 38.81 171 GLN A O 1
ATOM 1293 N N . TRP A 1 172 ? -19.706 13.699 -14.424 1.00 33.00 172 TRP A N 1
ATOM 1294 C CA . TRP A 1 172 ? -19.480 13.404 -13.010 1.00 33.00 172 TRP A CA 1
ATOM 1295 C C . TRP A 1 172 ? -19.833 14.638 -12.175 1.00 33.00 172 TRP A C 1
ATOM 1297 O O . TRP A 1 172 ? -19.160 15.666 -12.250 1.00 33.00 172 TRP A O 1
ATOM 1307 N N . THR A 1 173 ? -20.895 14.551 -11.376 1.00 34.84 173 THR A N 1
ATOM 1308 C CA . THR A 1 173 ? -21.209 15.562 -10.362 1.00 34.84 173 THR A CA 1
ATOM 1309 C C . THR A 1 173 ? -20.085 15.622 -9.328 1.00 34.84 173 THR A C 1
ATOM 1311 O O . THR A 1 173 ? -19.735 14.617 -8.708 1.00 34.84 173 THR A O 1
ATOM 1314 N N . ALA A 1 174 ? -19.533 16.820 -9.151 1.00 39.50 174 ALA A N 1
ATOM 1315 C CA . ALA A 1 174 ? -18.335 17.156 -8.386 1.00 39.50 174 ALA A CA 1
ATOM 1316 C C . ALA A 1 174 ? -18.487 17.097 -6.848 1.00 39.50 174 ALA A C 1
ATOM 1318 O O . ALA A 1 174 ? -17.941 17.939 -6.143 1.00 39.50 174 ALA A O 1
ATOM 1319 N N . TYR A 1 175 ? -19.192 16.103 -6.305 1.00 35.44 175 TYR A N 1
ATOM 1320 C CA . TYR A 1 175 ? -19.380 15.957 -4.856 1.00 35.44 175 TYR A CA 1
ATOM 1321 C C . TYR A 1 175 ? -19.084 14.529 -4.389 1.00 35.44 175 TYR A C 1
ATOM 1323 O O . TYR A 1 175 ? -19.947 13.805 -3.902 1.00 35.44 175 TYR A O 1
ATOM 1331 N N . GLY A 1 176 ? -17.825 14.115 -4.539 1.00 42.19 176 GLY A N 1
ATOM 1332 C CA . GLY A 1 176 ? -17.236 13.164 -3.596 1.00 42.19 176 GLY A CA 1
ATOM 1333 C C . GLY A 1 176 ? -16.807 13.923 -2.333 1.00 42.19 176 GLY A C 1
ATOM 1334 O O . GLY A 1 176 ? -16.469 15.104 -2.449 1.00 42.19 176 GLY A O 1
ATOM 1335 N N . PRO A 1 177 ? -16.815 13.300 -1.138 1.00 37.34 177 PRO A N 1
ATOM 1336 C CA . PRO A 1 177 ? -16.294 13.947 0.063 1.00 37.34 177 PRO A CA 1
ATOM 1337 C C . PRO A 1 177 ? -14.871 14.451 -0.213 1.00 37.34 177 PRO A C 1
ATOM 1339 O O . PRO A 1 177 ? -14.135 13.771 -0.940 1.00 37.34 177 PRO A O 1
ATOM 1342 N N . PRO A 1 178 ? -14.482 15.626 0.316 1.00 40.56 178 PRO A N 1
ATOM 1343 C CA . PRO A 1 178 ? -13.161 16.182 0.076 1.00 40.56 178 PRO A CA 1
ATOM 1344 C C . PRO A 1 178 ? -12.125 15.129 0.453 1.00 40.56 178 PRO A C 1
ATOM 1346 O O . PRO A 1 178 ? -12.058 14.687 1.600 1.00 40.56 178 PRO A O 1
ATOM 1349 N N . VAL A 1 179 ? -11.359 14.681 -0.543 1.00 47.31 179 VAL A N 1
ATOM 1350 C CA . VAL A 1 179 ? -10.176 13.865 -0.297 1.00 47.31 179 VAL A CA 1
ATOM 1351 C C . VAL A 1 179 ? -9.300 14.667 0.666 1.00 47.31 179 VAL A C 1
ATOM 1353 O O . VAL A 1 179 ? -8.959 15.811 0.346 1.00 47.31 179 VAL A O 1
ATOM 1356 N N . PRO A 1 180 ? -8.984 14.139 1.860 1.00 43.62 180 PRO A N 1
ATOM 1357 C CA . PRO A 1 180 ? -8.067 14.808 2.762 1.00 43.62 180 PRO A CA 1
ATOM 1358 C C . PRO A 1 180 ? -6.784 15.114 1.998 1.00 43.62 180 PRO A C 1
ATOM 1360 O O . PRO A 1 180 ? -6.329 14.296 1.197 1.00 43.62 180 PRO A O 1
ATOM 1363 N N . PHE A 1 181 ? -6.258 16.318 2.206 1.00 40.50 181 PHE A N 1
ATOM 1364 C CA . PHE A 1 181 ? -5.012 16.806 1.626 1.00 40.50 181 PHE A CA 1
ATOM 1365 C C . PHE A 1 181 ? -3.953 15.693 1.694 1.00 40.50 181 PHE A C 1
ATOM 1367 O O . PHE A 1 181 ? -3.505 15.323 2.780 1.00 40.50 181 PHE A O 1
ATOM 1374 N N . VAL A 1 182 ? -3.608 15.102 0.548 1.00 44.94 182 VAL A N 1
ATOM 1375 C CA . VAL A 1 182 ? -2.599 14.044 0.460 1.00 44.94 182 VAL A CA 1
ATOM 1376 C C . VAL A 1 182 ? -1.256 14.712 0.733 1.00 44.94 182 VAL A C 1
ATOM 1378 O O . VAL A 1 182 ? -0.673 15.334 -0.146 1.00 44.94 182 VAL A O 1
ATOM 1381 N N . TYR A 1 183 ? -0.842 14.616 1.997 1.00 42.84 183 TYR A N 1
ATOM 1382 C CA . TYR A 1 183 ? 0.459 14.953 2.573 1.00 42.84 183 TYR A CA 1
ATOM 1383 C C . TYR A 1 183 ? 1.002 16.367 2.264 1.00 42.84 183 TYR A C 1
ATOM 1385 O O . TYR A 1 183 ? 1.543 16.608 1.183 1.00 42.84 183 TYR A O 1
ATOM 1393 N N . PRO A 1 184 ? 1.038 17.296 3.242 1.00 34.34 184 PRO A N 1
ATOM 1394 C CA . PRO A 1 184 ? 2.097 18.291 3.241 1.00 34.34 184 PRO A CA 1
ATOM 1395 C C . PRO A 1 184 ? 3.394 17.536 3.552 1.00 34.34 184 PRO A C 1
ATOM 1397 O O . PRO A 1 184 ? 3.584 17.036 4.658 1.00 34.34 184 PRO A O 1
ATOM 1400 N N . TRP A 1 185 ? 4.256 17.379 2.550 1.00 37.69 185 TRP A N 1
ATOM 1401 C CA . TRP A 1 185 ? 5.565 16.743 2.675 1.00 37.69 185 TRP A CA 1
ATOM 1402 C C . TRP A 1 185 ? 6.400 17.426 3.769 1.00 37.69 185 TRP A C 1
ATOM 1404 O O . TRP A 1 185 ? 7.109 18.393 3.498 1.00 37.69 185 TRP A O 1
ATOM 1414 N N . ASN A 1 186 ? 6.347 16.913 5.001 1.00 34.12 186 ASN A N 1
ATOM 1415 C CA . ASN A 1 186 ? 7.297 17.258 6.050 1.00 34.12 186 ASN A CA 1
ATOM 1416 C C . ASN A 1 186 ? 8.202 16.050 6.318 1.00 34.12 186 ASN A C 1
ATOM 1418 O O . ASN A 1 186 ? 7.740 14.962 6.658 1.00 34.12 186 ASN A O 1
ATOM 1422 N N . ARG A 1 187 ? 9.513 16.247 6.143 1.00 39.56 187 ARG A N 1
ATOM 1423 C CA . ARG A 1 187 ? 10.591 15.240 6.236 1.00 39.56 187 ARG A CA 1
ATOM 1424 C C . ARG A 1 187 ? 10.784 14.639 7.639 1.00 39.56 187 ARG A C 1
ATOM 1426 O O . ARG A 1 187 ? 11.790 13.987 7.886 1.00 39.56 187 ARG A O 1
ATOM 1433 N N . SER A 1 188 ? 9.857 14.843 8.567 1.00 33.12 188 SER A N 1
ATOM 1434 C CA . SER A 1 188 ? 9.958 14.413 9.965 1.00 33.12 188 SER A CA 1
ATOM 1435 C C . SER A 1 188 ? 9.301 13.057 10.273 1.00 33.12 188 SER A C 1
ATOM 1437 O O . SER A 1 188 ? 9.476 12.547 11.374 1.00 33.12 188 SER A O 1
ATOM 1439 N N . HIS A 1 189 ? 8.619 12.415 9.317 1.00 43.72 189 HIS A N 1
ATOM 1440 C CA . HIS A 1 189 ? 7.918 11.124 9.500 1.00 43.72 189 HIS A CA 1
ATOM 1441 C C . HIS A 1 189 ? 8.829 9.881 9.340 1.00 43.72 189 HIS A C 1
ATOM 1443 O O . HIS A 1 189 ? 8.375 8.796 8.995 1.00 43.72 189 HIS A O 1
ATOM 1449 N N . PHE A 1 190 ? 10.137 10.033 9.561 1.00 41.59 190 PHE A N 1
ATOM 1450 C CA . PHE A 1 190 ? 11.165 9.047 9.192 1.00 41.59 190 PHE A CA 1
ATOM 1451 C C . PHE A 1 190 ? 11.619 8.104 10.321 1.00 41.59 190 PHE A C 1
ATOM 1453 O O . PHE A 1 190 ? 12.539 7.312 10.119 1.00 41.59 190 PHE A O 1
ATOM 1460 N N . TRP A 1 191 ? 11.020 8.152 11.513 1.00 27.19 191 TRP A N 1
ATOM 1461 C CA . TRP A 1 191 ? 11.685 7.590 12.696 1.00 27.19 191 TRP A CA 1
ATOM 1462 C C . TRP A 1 191 ? 11.352 6.151 13.107 1.00 27.19 191 TRP A C 1
ATOM 1464 O O . TRP A 1 191 ? 12.032 5.653 14.002 1.00 27.19 191 TRP A O 1
ATOM 1474 N N . THR A 1 192 ? 10.434 5.423 12.457 1.00 39.22 192 THR A N 1
ATOM 1475 C CA . THR A 1 192 ? 9.988 4.136 13.046 1.00 39.22 192 THR A CA 1
ATOM 1476 C C . THR A 1 192 ? 10.304 2.857 12.266 1.00 39.22 192 THR A C 1
ATOM 1478 O O . THR A 1 192 ? 10.317 1.787 12.868 1.00 39.22 192 THR A O 1
ATOM 1481 N N . ILE A 1 193 ? 10.703 2.912 10.991 1.00 38.06 193 ILE A N 1
ATOM 1482 C CA . ILE A 1 193 ? 11.116 1.686 10.265 1.00 38.06 193 ILE A CA 1
ATOM 1483 C C . ILE A 1 193 ? 12.623 1.406 10.412 1.00 38.06 193 ILE A C 1
ATOM 1485 O O . ILE A 1 193 ? 13.055 0.251 10.405 1.00 38.06 193 ILE A O 1
ATOM 1489 N N . HIS A 1 194 ? 13.439 2.430 10.683 1.00 32.50 194 HIS A N 1
ATOM 1490 C CA . HIS A 1 194 ? 14.880 2.247 10.882 1.00 32.50 194 HIS A CA 1
ATOM 1491 C C . HIS A 1 194 ? 15.227 1.501 12.191 1.00 32.50 194 HIS A C 1
ATOM 1493 O O . HIS A 1 194 ? 16.282 0.879 12.279 1.00 32.50 194 HIS A O 1
ATOM 1499 N N . GLN A 1 195 ? 14.328 1.471 13.184 1.00 31.83 195 GLN A N 1
ATOM 1500 C CA . GLN A 1 195 ? 14.563 0.776 14.461 1.00 31.83 195 GLN A CA 1
ATOM 1501 C C . GLN A 1 195 ? 14.258 -0.732 14.425 1.00 31.83 195 GLN A C 1
ATOM 1503 O O . GLN A 1 195 ? 14.762 -1.482 15.258 1.00 31.83 195 GLN A O 1
ATOM 1508 N N . ILE A 1 196 ? 13.497 -1.220 13.440 1.00 37.41 196 ILE A N 1
ATOM 1509 C CA . ILE A 1 196 ? 13.168 -2.655 13.337 1.00 37.41 196 ILE A CA 1
ATOM 1510 C C . I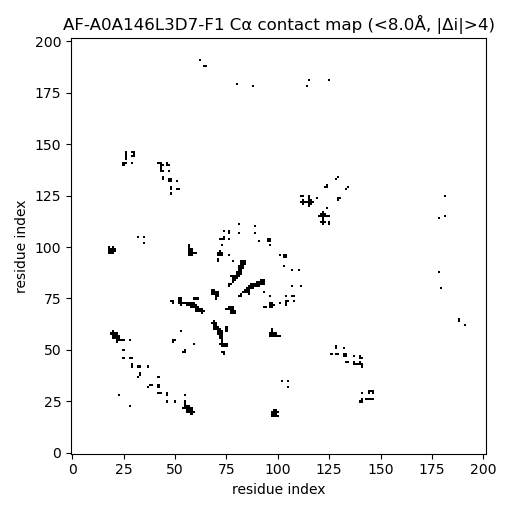LE A 1 196 ? 14.283 -3.434 12.615 1.00 37.41 196 ILE A C 1
ATOM 1512 O O . ILE A 1 196 ? 14.530 -4.600 12.926 1.00 37.41 196 ILE A O 1
ATOM 1516 N N . LEU A 1 197 ? 15.038 -2.788 11.721 1.00 35.66 197 LEU A N 1
ATOM 1517 C CA . LEU A 1 197 ? 16.171 -3.416 11.024 1.00 35.66 197 LEU A CA 1
ATOM 1518 C C . LEU A 1 197 ? 17.489 -3.388 11.820 1.00 35.66 197 LEU A C 1
ATOM 1520 O O . LEU A 1 197 ? 18.418 -4.122 11.479 1.00 35.66 197 LEU A O 1
ATOM 1524 N N . LEU A 1 198 ? 17.572 -2.609 12.904 1.00 35.81 198 LEU A N 1
ATOM 1525 C CA . LEU A 1 198 ? 18.753 -2.564 13.777 1.00 35.81 198 LEU A CA 1
ATOM 1526 C C . LEU A 1 198 ? 18.716 -3.587 14.924 1.00 35.81 198 LEU A C 1
ATOM 1528 O O . LEU A 1 198 ? 19.752 -3.842 15.529 1.00 35.81 198 LEU A O 1
ATOM 1532 N N . ASN A 1 199 ? 17.578 -4.248 15.174 1.00 33.47 199 ASN A N 1
ATOM 1533 C CA . ASN A 1 199 ? 17.449 -5.229 16.261 1.00 33.47 199 ASN A CA 1
ATOM 1534 C C . ASN A 1 199 ? 17.637 -6.700 15.824 1.00 33.47 199 ASN A C 1
ATOM 1536 O O . ASN A 1 199 ? 17.388 -7.612 16.605 1.00 33.47 199 ASN A O 1
ATOM 1540 N N . LYS A 1 200 ? 18.090 -6.945 14.583 1.00 41.34 200 LYS A N 1
ATOM 1541 C CA . LYS A 1 200 ? 18.510 -8.277 14.088 1.00 41.34 200 LYS A CA 1
ATOM 1542 C C . LYS A 1 200 ? 20.031 -8.427 13.910 1.00 41.34 200 LYS A C 1
ATOM 1544 O O . LYS A 1 200 ? 20.485 -9.378 13.282 1.00 41.34 200 LYS A O 1
ATOM 1549 N N . ARG A 1 201 ? 20.823 -7.490 14.443 1.00 42.81 201 ARG A N 1
ATOM 1550 C CA . ARG A 1 201 ? 22.292 -7.588 14.530 1.00 42.81 201 ARG A CA 1
ATOM 1551 C C . ARG A 1 201 ? 22.779 -7.407 15.971 1.00 42.81 201 ARG A C 1
ATOM 1553 O O . ARG A 1 201 ? 23.563 -6.507 16.261 1.00 42.81 201 ARG A O 1
ATOM 1560 N N . LYS A 1 202 ? 22.292 -8.271 16.858 1.00 39.38 202 LYS A N 1
ATOM 1561 C CA . LYS A 1 202 ? 22.977 -8.684 18.085 1.00 39.38 202 LYS A CA 1
ATOM 1562 C C . LYS A 1 202 ? 22.905 -10.197 18.177 1.00 39.38 202 LYS A C 1
ATOM 1564 O O . LYS A 1 202 ? 21.841 -10.728 17.787 1.00 39.38 202 LYS A O 1
#